Protein AF-A0A1V1NWK3-F1 (afdb_monomer_lite)

Structure (mmCIF, N/CA/C/O backbone):
data_AF-A0A1V1NWK3-F1
#
_entry.id   AF-A0A1V1NWK3-F1
#
loop_
_atom_site.group_PDB
_atom_site.id
_atom_site.type_symbol
_atom_site.label_atom_id
_atom_site.label_alt_id
_atom_site.label_comp_id
_atom_site.label_asym_id
_atom_site.label_entity_id
_atom_site.label_seq_id
_atom_site.pdbx_PDB_ins_code
_atom_site.Cartn_x
_atom_site.Cartn_y
_atom_site.Cartn_z
_atom_site.occupancy
_atom_site.B_iso_or_equiv
_atom_site.auth_seq_id
_atom_site.auth_comp_id
_atom_site.auth_asym_id
_atom_site.auth_atom_id
_atom_site.pdbx_PDB_model_num
ATOM 1 N N . MET A 1 1 ? -3.712 -0.438 -16.920 1.00 58.66 1 MET A N 1
ATOM 2 C CA . MET A 1 1 ? -3.213 -0.508 -15.529 1.00 58.66 1 MET A CA 1
ATOM 3 C C . MET A 1 1 ? -1.903 0.244 -15.473 1.00 58.66 1 MET A C 1
ATOM 5 O O . MET A 1 1 ? -1.189 0.225 -16.469 1.00 58.66 1 MET A O 1
ATOM 9 N N . THR A 1 2 ? -1.607 0.894 -14.350 1.00 76.94 2 THR A N 1
ATOM 10 C CA . THR A 1 2 ? -0.288 1.478 -14.082 1.00 76.94 2 THR A CA 1
ATOM 11 C C . THR A 1 2 ? 0.806 0.418 -14.284 1.00 76.94 2 THR A C 1
ATOM 13 O O . THR A 1 2 ? 0.604 -0.725 -13.854 1.00 76.94 2 THR A O 1
ATOM 16 N N . PRO A 1 3 ? 1.930 0.744 -14.946 1.00 82.38 3 PRO A N 1
ATOM 17 C CA . PRO A 1 3 ? 3.050 -0.180 -15.116 1.00 82.38 3 PRO A CA 1
ATOM 18 C C . PRO A 1 3 ? 3.501 -0.795 -13.784 1.00 82.38 3 PRO A C 1
ATOM 20 O O . PRO A 1 3 ? 3.530 -0.120 -12.757 1.00 82.38 3 PRO A O 1
ATOM 23 N N . GLY A 1 4 ? 3.783 -2.100 -13.788 1.00 90.44 4 GLY A N 1
ATOM 24 C CA . GLY A 1 4 ? 4.186 -2.855 -12.596 1.00 90.44 4 GLY A CA 1
ATOM 25 C C . GLY A 1 4 ? 3.059 -3.198 -11.612 1.00 90.44 4 GLY A C 1
ATOM 26 O O . GLY A 1 4 ? 3.308 -3.896 -10.636 1.00 90.44 4 GLY A O 1
ATOM 27 N N . CYS A 1 5 ? 1.815 -2.746 -11.825 1.00 92.94 5 CYS A N 1
ATOM 28 C CA . CYS A 1 5 ? 0.719 -2.967 -10.869 1.00 92.94 5 CYS A CA 1
ATOM 29 C C . CYS A 1 5 ? 0.410 -4.456 -10.635 1.00 92.94 5 CYS A C 1
ATOM 31 O O . CYS A 1 5 ? 0.266 -4.877 -9.488 1.00 92.94 5 CYS A O 1
ATOM 33 N N . ALA A 1 6 ? 0.345 -5.262 -11.700 1.00 94.25 6 ALA A N 1
ATOM 34 C CA . ALA A 1 6 ? 0.121 -6.701 -11.567 1.00 94.25 6 ALA A CA 1
ATOM 35 C C . ALA A 1 6 ? 1.281 -7.380 -10.821 1.00 94.25 6 ALA A C 1
ATOM 37 O O . ALA A 1 6 ? 1.052 -8.161 -9.901 1.00 94.25 6 ALA A O 1
ATOM 38 N N . ASP A 1 7 ? 2.516 -7.019 -11.167 1.00 96.00 7 ASP A N 1
ATOM 39 C CA . ASP A 1 7 ? 3.740 -7.540 -10.554 1.00 96.00 7 ASP A CA 1
ATOM 40 C C . ASP A 1 7 ? 3.813 -7.202 -9.061 1.00 96.00 7 ASP A C 1
ATOM 42 O O . ASP A 1 7 ? 4.143 -8.051 -8.236 1.00 96.00 7 ASP A O 1
ATOM 46 N N . PHE A 1 8 ? 3.427 -5.979 -8.693 1.00 97.12 8 PHE A N 1
ATOM 47 C CA . PHE A 1 8 ? 3.394 -5.539 -7.304 1.00 97.12 8 PHE A CA 1
ATOM 48 C C . PHE A 1 8 ? 2.336 -6.275 -6.488 1.00 97.12 8 PHE A C 1
ATOM 50 O O . PHE A 1 8 ? 2.606 -6.694 -5.364 1.00 97.12 8 PHE A O 1
ATOM 57 N N . LEU A 1 9 ? 1.149 -6.500 -7.052 1.00 97.06 9 LEU A N 1
ATOM 58 C CA . LEU A 1 9 ? 0.144 -7.311 -6.375 1.00 97.06 9 LEU A CA 1
ATOM 59 C C . LEU A 1 9 ? 0.638 -8.749 -6.182 1.00 97.06 9 LEU A C 1
ATOM 61 O O . LEU A 1 9 ? 0.499 -9.273 -5.079 1.00 97.06 9 LEU A O 1
ATOM 65 N N . ARG A 1 10 ? 1.279 -9.368 -7.186 1.00 96.12 10 ARG A N 1
ATOM 66 C CA . ARG A 1 10 ? 1.889 -10.700 -7.014 1.00 96.12 10 ARG A CA 1
ATOM 67 C C . ARG A 1 10 ? 2.934 -10.711 -5.905 1.00 96.12 10 ARG A C 1
ATOM 69 O O . ARG A 1 10 ? 2.877 -11.593 -5.059 1.00 96.12 10 ARG A O 1
ATOM 76 N N . PHE A 1 11 ? 3.814 -9.710 -5.860 1.00 96.75 11 PHE A N 1
ATOM 77 C CA . PHE A 1 11 ? 4.777 -9.533 -4.772 1.00 96.75 11 PHE A CA 1
ATOM 78 C C . PHE A 1 11 ? 4.106 -9.540 -3.388 1.00 96.75 11 PHE A C 1
ATOM 80 O O . PHE A 1 11 ? 4.549 -10.256 -2.487 1.00 96.75 11 PHE A O 1
ATOM 87 N N . LEU A 1 12 ? 3.004 -8.802 -3.218 1.00 96.69 12 LEU A N 1
ATOM 88 C CA . LEU A 1 12 ? 2.267 -8.770 -1.952 1.00 96.69 12 LEU A CA 1
ATOM 89 C C . LEU A 1 12 ? 1.585 -10.109 -1.630 1.00 96.69 12 LEU A C 1
ATOM 91 O O . LEU A 1 12 ? 1.621 -10.561 -0.485 1.00 96.69 12 LEU A O 1
ATOM 95 N N . PHE A 1 13 ? 0.959 -10.751 -2.617 1.00 96.56 13 PHE A N 1
ATOM 96 C CA . PHE A 1 13 ? 0.257 -12.021 -2.426 1.00 96.56 13 PHE A CA 1
ATOM 97 C C . PHE A 1 13 ? 1.209 -13.203 -2.158 1.00 96.56 13 PHE A C 1
ATOM 99 O O . PHE A 1 13 ? 0.905 -14.070 -1.331 1.00 96.56 13 PHE A O 1
ATOM 106 N N . ASP A 1 14 ? 2.382 -13.229 -2.788 1.00 94.81 14 ASP A N 1
ATOM 107 C CA . ASP A 1 14 ? 3.412 -14.249 -2.555 1.00 94.81 14 ASP A CA 1
ATOM 108 C C . ASP A 1 14 ? 3.968 -14.213 -1.132 1.00 94.81 14 ASP A C 1
ATOM 110 O O . ASP A 1 14 ? 4.351 -15.241 -0.562 1.00 94.81 14 ASP A O 1
ATOM 114 N N . HIS A 1 15 ? 4.010 -13.030 -0.523 1.00 92.56 15 HIS A N 1
ATOM 115 C CA . HIS A 1 15 ? 4.584 -12.880 0.799 1.00 92.56 15 HIS A CA 1
ATOM 116 C C . HIS A 1 15 ? 3.661 -13.481 1.866 1.00 92.56 15 HIS A C 1
ATOM 118 O O . HIS A 1 15 ? 2.633 -12.906 2.212 1.00 92.56 15 HIS A O 1
ATOM 124 N N . LYS A 1 16 ? 4.035 -14.632 2.441 1.00 88.12 16 LYS A N 1
ATOM 125 C CA . LYS A 1 16 ? 3.191 -15.433 3.360 1.00 88.12 16 LYS A CA 1
ATOM 126 C C . LYS A 1 16 ? 2.621 -14.672 4.561 1.00 88.12 16 LYS A C 1
ATOM 128 O O . LYS A 1 16 ? 1.561 -15.034 5.056 1.00 88.12 16 LYS A O 1
ATOM 133 N N . ASN A 1 17 ? 3.319 -13.634 5.018 1.00 87.12 17 ASN A N 1
ATOM 134 C CA . ASN A 1 17 ? 2.915 -12.837 6.180 1.00 87.12 17 ASN A CA 1
ATOM 135 C C . ASN A 1 17 ? 2.069 -11.604 5.819 1.00 87.12 17 ASN A C 1
ATOM 137 O O . ASN A 1 17 ? 1.758 -10.809 6.698 1.00 87.12 17 ASN A O 1
ATOM 141 N N . ILE A 1 18 ? 1.723 -11.412 4.543 1.00 94.12 18 ILE A N 1
ATOM 142 C CA . ILE A 1 18 ? 0.896 -10.290 4.087 1.00 94.12 18 ILE A CA 1
ATOM 143 C C . ILE A 1 18 ? -0.497 -10.797 3.743 1.00 94.12 18 ILE A C 1
ATOM 145 O O . ILE A 1 18 ? -0.661 -11.830 3.097 1.00 94.12 18 ILE A O 1
ATOM 149 N N . ARG A 1 19 ? -1.524 -10.048 4.127 1.00 95.06 19 ARG A N 1
ATOM 150 C CA . ARG A 1 19 ? -2.881 -10.256 3.629 1.00 95.06 19 ARG A CA 1
ATOM 151 C C . ARG A 1 19 ? -3.331 -8.991 2.904 1.00 95.06 19 ARG A C 1
ATOM 153 O O . ARG A 1 19 ? -3.641 -8.010 3.575 1.00 95.06 19 ARG A O 1
ATOM 160 N N . PRO A 1 20 ? -3.323 -8.979 1.560 1.00 96.44 20 PRO A N 1
ATOM 161 C CA . PRO A 1 20 ? -3.756 -7.811 0.808 1.00 96.44 20 PRO A CA 1
ATOM 162 C C . PRO A 1 20 ? -5.236 -7.497 1.049 1.00 96.44 20 PRO A C 1
ATOM 164 O O . PRO A 1 20 ? -6.071 -8.397 1.158 1.00 96.44 20 PRO A O 1
ATOM 167 N N . ALA A 1 21 ? -5.568 -6.210 1.078 1.00 97.00 21 ALA A N 1
ATOM 168 C CA . ALA A 1 21 ? -6.941 -5.727 1.106 1.00 97.00 21 ALA A CA 1
ATOM 169 C C . ALA A 1 21 ? -7.113 -4.602 0.081 1.00 97.00 21 ALA A C 1
ATOM 171 O O . ALA A 1 21 ? -6.278 -3.703 -0.018 1.00 97.00 21 ALA A O 1
ATOM 172 N N . PHE A 1 22 ? -8.207 -4.636 -0.677 1.00 97.25 22 PHE A N 1
ATOM 173 C CA . PHE A 1 22 ? -8.568 -3.567 -1.604 1.00 97.25 22 PHE A CA 1
ATOM 174 C C . PHE A 1 22 ? -9.499 -2.590 -0.896 1.00 97.25 22 PHE A C 1
ATOM 176 O O . PHE A 1 22 ? -10.661 -2.914 -0.670 1.00 97.25 22 PHE A O 1
ATOM 183 N N . PHE A 1 23 ? -9.019 -1.390 -0.569 1.00 96.81 23 PHE A N 1
ATOM 184 C CA . PHE A 1 23 ? -9.826 -0.364 0.096 1.00 96.81 23 PHE A CA 1
ATOM 185 C C . PHE A 1 23 ? -10.040 0.832 -0.832 1.00 96.81 23 PHE A C 1
ATOM 187 O O . PHE A 1 23 ? -9.197 1.722 -0.927 1.00 96.81 23 PHE A O 1
ATOM 194 N N . SER A 1 24 ? -11.182 0.876 -1.521 1.00 94.00 24 SER A N 1
ATOM 195 C CA . SER A 1 24 ? -11.525 1.969 -2.439 1.00 94.00 24 SER A CA 1
ATOM 196 C C . SER A 1 24 ? -12.746 2.741 -1.952 1.00 94.00 24 SER A C 1
ATOM 198 O O . SER A 1 24 ? -13.757 2.145 -1.605 1.00 94.00 24 SER A O 1
ATOM 200 N N . ALA A 1 25 ? -12.722 4.074 -2.045 1.00 90.44 25 ALA A N 1
ATOM 201 C CA . ALA A 1 25 ? -13.888 4.924 -1.780 1.00 90.44 25 ALA A CA 1
ATOM 202 C C . ALA A 1 25 ? -14.974 4.848 -2.884 1.00 90.44 25 ALA A C 1
ATOM 204 O O . ALA A 1 25 ? -15.811 5.746 -3.012 1.00 90.44 25 ALA A O 1
ATOM 205 N N . GLY A 1 26 ? -14.946 3.815 -3.732 1.00 93.38 26 GLY A N 1
ATOM 206 C CA . GLY A 1 26 ? -16.010 3.448 -4.663 1.00 93.38 26 GLY A CA 1
ATOM 207 C C . GLY A 1 26 ? -17.124 2.618 -4.014 1.00 93.38 26 GLY A C 1
ATOM 208 O O . GLY A 1 26 ? -17.025 2.208 -2.862 1.00 93.38 26 GLY A O 1
ATOM 209 N N . LEU A 1 27 ? -18.187 2.367 -4.785 1.00 95.69 27 LEU A N 1
ATOM 210 C CA . LEU A 1 27 ? -19.323 1.540 -4.364 1.00 95.69 27 LEU A CA 1
ATOM 211 C C . LEU A 1 27 ? -18.898 0.086 -4.125 1.00 95.69 27 LEU A C 1
ATOM 213 O O . LEU A 1 27 ? -18.207 -0.495 -4.969 1.00 95.69 27 LEU A O 1
ATOM 217 N N . ARG A 1 28 ? -19.404 -0.535 -3.054 1.00 96.00 28 ARG A N 1
ATOM 218 C CA . ARG A 1 28 ? -19.069 -1.918 -2.677 1.00 96.00 28 ARG A CA 1
ATOM 219 C C . ARG A 1 28 ? -19.177 -2.933 -3.814 1.00 96.00 28 ARG A C 1
ATOM 221 O O . ARG A 1 28 ? -18.221 -3.654 -4.080 1.00 96.00 28 ARG A O 1
ATOM 228 N N . VAL A 1 29 ? -20.302 -2.960 -4.534 1.00 97.00 29 VAL A N 1
ATOM 229 C CA . VAL A 1 29 ? -20.538 -3.929 -5.628 1.00 97.00 29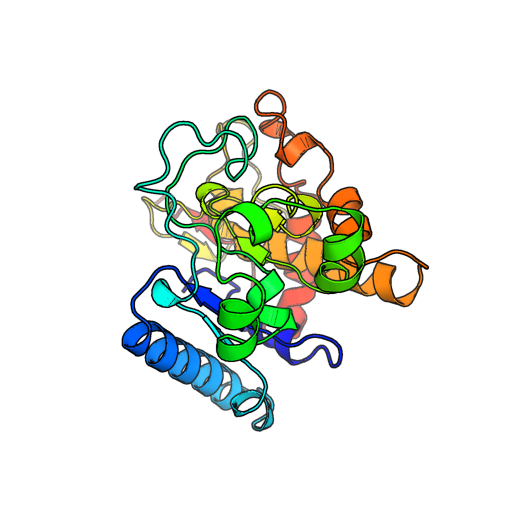 VAL A CA 1
ATOM 230 C C . VAL A 1 29 ? -19.485 -3.804 -6.734 1.00 97.00 29 VAL A C 1
ATOM 232 O O . VAL A 1 29 ? -18.978 -4.810 -7.238 1.00 97.00 29 VAL A O 1
ATOM 235 N N . ARG A 1 30 ? -19.111 -2.567 -7.085 1.00 96.69 30 ARG A N 1
ATOM 236 C CA . ARG A 1 30 ? -18.052 -2.300 -8.064 1.00 96.69 30 ARG A CA 1
ATOM 237 C C . ARG A 1 30 ? -16.709 -2.806 -7.542 1.00 96.69 30 ARG A C 1
ATOM 239 O O . ARG A 1 30 ? -16.006 -3.487 -8.279 1.00 96.69 30 ARG A O 1
ATOM 246 N N . ASN A 1 31 ? -16.367 -2.491 -6.295 1.00 97.12 31 ASN A N 1
ATOM 247 C CA . ASN A 1 31 ? -15.082 -2.870 -5.710 1.00 97.12 31 ASN A CA 1
ATOM 248 C C . ASN A 1 31 ? -14.934 -4.390 -5.600 1.00 97.12 31 ASN A C 1
ATOM 250 O O . ASN A 1 31 ? -13.896 -4.915 -5.982 1.00 97.12 31 ASN A O 1
ATOM 254 N N . MET A 1 32 ? -15.976 -5.099 -5.152 1.00 97.38 32 MET A N 1
ATOM 255 C CA . MET A 1 32 ? -15.970 -6.565 -5.078 1.00 97.38 32 MET A CA 1
ATOM 256 C C . MET A 1 32 ? -15.746 -7.198 -6.453 1.00 97.38 32 MET A C 1
ATOM 258 O O . MET A 1 32 ? -14.919 -8.098 -6.594 1.00 97.38 32 MET A O 1
ATOM 262 N N . THR A 1 33 ? -16.446 -6.691 -7.472 1.00 97.81 33 THR A N 1
ATOM 263 C CA . THR A 1 33 ? -16.311 -7.175 -8.853 1.00 97.81 33 THR A CA 1
ATOM 264 C C . THR A 1 33 ? -14.897 -6.936 -9.382 1.00 97.81 33 THR A C 1
ATOM 266 O O . THR A 1 33 ? -14.266 -7.861 -9.886 1.00 97.81 33 THR A O 1
ATOM 269 N N . LEU A 1 34 ? -14.376 -5.713 -9.234 1.00 96.56 34 LEU A N 1
ATOM 270 C CA . LEU A 1 34 ? -13.040 -5.356 -9.715 1.00 96.56 34 LEU A CA 1
ATOM 271 C C . LEU A 1 34 ? -11.938 -6.125 -8.983 1.00 96.56 34 LEU A C 1
ATOM 273 O O . LEU A 1 34 ? -11.039 -6.640 -9.635 1.00 96.56 34 LEU A O 1
ATOM 277 N N . ALA A 1 35 ? -12.011 -6.236 -7.655 1.00 97.31 35 ALA A N 1
ATOM 278 C CA . ALA A 1 35 ? -11.035 -6.984 -6.867 1.00 97.31 35 ALA A CA 1
ATOM 279 C C . ALA A 1 35 ? -10.986 -8.455 -7.300 1.00 97.31 35 ALA A C 1
ATOM 281 O O . ALA A 1 35 ? -9.908 -8.976 -7.564 1.00 97.31 35 ALA A O 1
ATOM 282 N N . SER A 1 36 ? -12.150 -9.095 -7.465 1.00 97.75 36 SER A N 1
ATOM 283 C CA . SER A 1 36 ? -12.227 -10.475 -7.956 1.00 97.75 36 SER A CA 1
ATOM 284 C C . SER A 1 36 ? -11.621 -10.627 -9.352 1.00 97.75 36 SER A C 1
ATOM 286 O O . SER A 1 36 ? -10.821 -11.531 -9.565 1.00 97.75 36 SER A O 1
ATOM 288 N N . GLN A 1 37 ? -11.924 -9.717 -10.283 1.00 97.69 37 GLN A N 1
ATOM 289 C CA . GLN A 1 37 ? -11.342 -9.735 -11.631 1.00 97.69 37 GLN A CA 1
ATOM 290 C C . GLN A 1 37 ? -9.822 -9.535 -11.622 1.00 97.69 37 GLN A C 1
ATOM 292 O O . GLN A 1 37 ? -9.113 -10.195 -12.378 1.00 97.69 37 GLN A O 1
ATOM 297 N N . ILE A 1 38 ? -9.317 -8.639 -10.768 1.00 96.94 38 ILE A N 1
ATOM 298 C CA . ILE A 1 38 ? -7.881 -8.399 -10.612 1.00 96.94 38 ILE A CA 1
ATOM 299 C C . ILE A 1 38 ? -7.203 -9.664 -10.091 1.00 96.94 38 ILE A C 1
ATOM 301 O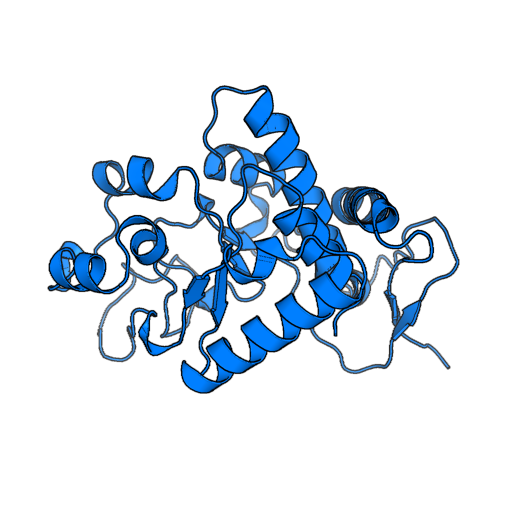 O . ILE A 1 38 ? -6.266 -10.138 -10.721 1.00 96.94 38 ILE A O 1
ATOM 305 N N . VAL A 1 39 ? -7.678 -10.237 -8.982 1.00 97.75 39 VAL A N 1
ATOM 306 C CA . VAL A 1 39 ? -7.046 -11.423 -8.380 1.00 97.75 39 VAL A CA 1
ATOM 307 C C . VAL A 1 39 ? -7.139 -12.627 -9.316 1.00 97.75 39 VAL A C 1
ATOM 309 O O . VAL A 1 39 ? -6.136 -13.310 -9.508 1.00 97.75 39 VAL A O 1
ATOM 312 N N . GLN A 1 40 ? -8.276 -12.825 -9.988 1.00 97.94 40 GLN A N 1
ATOM 313 C CA . GLN A 1 40 ? -8.433 -13.858 -11.013 1.00 97.94 40 GLN A CA 1
ATOM 314 C C . GLN A 1 40 ? -7.389 -13.705 -12.128 1.00 97.94 40 GLN A C 1
ATOM 316 O O . GLN A 1 40 ? -6.717 -14.673 -12.473 1.00 97.94 40 GLN A O 1
ATOM 321 N N . MET A 1 41 ? -7.188 -12.486 -12.641 1.00 96.81 41 MET A N 1
ATOM 322 C CA . MET A 1 41 ? -6.157 -12.211 -13.645 1.00 96.81 41 MET A CA 1
ATOM 323 C C . MET A 1 41 ? -4.754 -12.547 -13.125 1.00 96.81 41 MET A C 1
ATOM 325 O O . MET A 1 41 ? -3.967 -13.146 -13.857 1.00 96.81 41 MET A O 1
ATOM 329 N N . LEU A 1 42 ? -4.431 -12.219 -11.868 1.00 96.44 42 LEU A N 1
ATOM 330 C CA . LEU A 1 42 ? -3.129 -12.550 -11.274 1.00 96.44 42 LEU A CA 1
ATOM 331 C C . LEU A 1 42 ? -2.908 -14.065 -11.184 1.00 96.44 42 LEU A C 1
ATOM 333 O O . LEU A 1 42 ? -1.812 -14.531 -11.497 1.00 96.44 42 LEU A O 1
ATOM 337 N N . VAL A 1 43 ? -3.939 -14.823 -10.800 1.00 96.69 43 VAL A N 1
ATOM 338 C CA . VAL A 1 43 ? -3.914 -16.294 -10.756 1.00 96.69 43 VAL A CA 1
ATOM 339 C C . VAL A 1 43 ? -3.714 -16.876 -12.155 1.00 96.69 43 VAL A C 1
ATOM 341 O O . VAL A 1 43 ? -2.799 -17.667 -12.372 1.00 96.69 43 VAL A O 1
ATOM 344 N N . GLU A 1 44 ? -4.503 -16.433 -13.136 1.00 95.31 44 GLU A N 1
ATOM 345 C CA . GLU A 1 44 ? -4.432 -16.908 -14.529 1.00 95.31 44 GLU A CA 1
ATOM 346 C C . GLU A 1 44 ? -3.074 -16.662 -15.187 1.00 95.31 44 GLU A C 1
ATOM 348 O O . GLU A 1 44 ? -2.682 -17.365 -16.117 1.00 95.31 44 GLU A O 1
ATOM 353 N N . THR A 1 45 ? -2.340 -15.672 -14.694 1.00 91.31 45 THR A N 1
ATOM 354 C CA . THR A 1 45 ? -1.053 -15.257 -15.243 1.00 91.31 45 THR A CA 1
ATOM 355 C C . THR A 1 45 ? 0.141 -15.767 -14.424 1.00 91.31 45 THR A C 1
ATOM 357 O O . THR A 1 45 ? 1.247 -15.248 -14.568 1.00 91.31 45 THR A O 1
ATOM 360 N N . GLY A 1 46 ? -0.064 -16.808 -13.606 1.00 88.50 46 GLY A N 1
ATOM 361 C CA . GLY A 1 46 ? 0.997 -17.543 -12.903 1.00 88.50 46 GLY A CA 1
ATOM 362 C C . GLY A 1 46 ? 0.957 -17.456 -11.375 1.00 88.50 46 GLY A C 1
ATOM 363 O O . GLY A 1 46 ? 1.917 -17.870 -10.731 1.00 88.50 46 GLY A O 1
ATOM 364 N N . GLY A 1 47 ? -0.112 -16.905 -10.799 1.00 93.31 47 GLY A N 1
ATOM 365 C CA . GLY A 1 47 ? -0.315 -16.816 -9.353 1.00 93.31 47 GLY A CA 1
ATOM 366 C C . GLY A 1 47 ? -0.839 -18.099 -8.703 1.00 93.31 47 GLY A C 1
ATOM 367 O O . GLY A 1 47 ? -1.313 -19.013 -9.377 1.00 93.31 47 GLY A O 1
ATOM 368 N N . ASP A 1 48 ? -0.790 -18.153 -7.370 1.00 94.81 48 ASP A N 1
ATOM 369 C CA . ASP A 1 48 ? -1.360 -19.258 -6.588 1.00 94.81 48 ASP A CA 1
ATOM 370 C C . ASP A 1 48 ? -2.903 -19.165 -6.571 1.00 94.81 48 ASP A C 1
ATOM 372 O O . ASP A 1 48 ? -3.441 -18.144 -6.131 1.00 94.81 48 ASP A O 1
ATOM 376 N N . PRO A 1 49 ? -3.646 -20.211 -6.988 1.00 96.06 49 PRO A N 1
ATOM 377 C CA . PRO A 1 49 ? -5.110 -20.225 -6.937 1.00 96.06 49 PRO A CA 1
ATOM 378 C C . PRO A 1 49 ? -5.707 -19.923 -5.555 1.00 96.06 49 PRO A C 1
ATOM 380 O O . PRO A 1 49 ? -6.803 -19.371 -5.471 1.00 96.06 49 PRO A O 1
ATOM 383 N N . GLY A 1 50 ? -4.986 -20.234 -4.472 1.00 95.75 50 GLY A N 1
ATOM 384 C CA . GLY A 1 50 ? -5.390 -19.925 -3.101 1.00 95.75 50 GLY A CA 1
ATOM 385 C C . GLY A 1 50 ? -5.465 -18.425 -2.794 1.00 95.75 50 GLY A C 1
ATOM 386 O O . GLY A 1 50 ? -6.023 -18.038 -1.767 1.00 95.75 50 GLY A O 1
ATOM 387 N N . TRP A 1 51 ? -4.952 -17.553 -3.669 1.00 96.31 51 TRP A N 1
ATOM 388 C CA . TRP A 1 51 ? -5.108 -16.104 -3.526 1.00 96.31 51 TRP A CA 1
ATOM 389 C C . TRP A 1 51 ? -6.559 -15.643 -3.610 1.00 96.31 51 TRP A C 1
ATOM 391 O O . TRP A 1 51 ? -6.883 -14.630 -2.995 1.00 96.31 51 TRP A O 1
ATOM 401 N N . MET A 1 52 ? -7.438 -16.389 -4.289 1.00 96.38 52 MET A N 1
ATOM 402 C CA . MET A 1 52 ? -8.866 -16.057 -4.392 1.00 96.38 52 MET A CA 1
ATOM 403 C C . MET A 1 52 ? -9.572 -15.995 -3.030 1.00 96.38 52 MET A C 1
ATOM 405 O O . MET A 1 52 ? -10.525 -15.236 -2.878 1.00 96.38 52 MET A O 1
ATOM 409 N N . ASP A 1 53 ? -9.061 -16.718 -2.032 1.00 95.00 53 ASP A N 1
ATOM 410 C CA . ASP A 1 53 ? -9.606 -16.749 -0.670 1.00 95.00 53 ASP A CA 1
ATOM 411 C C . ASP A 1 53 ? -8.786 -15.895 0.320 1.00 95.00 53 ASP A C 1
ATOM 413 O O . ASP A 1 53 ? -9.054 -15.882 1.523 1.00 95.00 53 ASP A O 1
ATOM 417 N N . ARG A 1 54 ? -7.757 -15.180 -0.161 1.00 93.62 54 ARG A N 1
ATOM 418 C CA . ARG A 1 54 ? -6.741 -14.517 0.679 1.00 93.62 54 ARG A CA 1
ATOM 419 C C . ARG A 1 54 ? -6.701 -12.998 0.508 1.00 93.62 54 ARG A C 1
ATOM 421 O O . ARG A 1 54 ? -5.645 -12.382 0.634 1.00 93.62 54 ARG A O 1
ATOM 428 N N . TYR A 1 55 ? -7.844 -12.372 0.261 1.00 96.19 55 TYR A N 1
ATOM 429 C CA . TYR A 1 55 ? -7.952 -10.915 0.271 1.00 96.19 55 TYR A CA 1
ATOM 430 C C . TYR A 1 55 ? -9.274 -10.444 0.863 1.00 96.19 55 TYR A C 1
ATOM 432 O O . TYR A 1 55 ? -10.222 -11.209 1.022 1.00 96.19 55 TYR A O 1
ATOM 440 N N . GLU A 1 56 ? -9.314 -9.164 1.210 1.00 96.19 56 GLU A N 1
ATOM 441 C CA . GLU A 1 56 ? -10.518 -8.488 1.683 1.00 96.19 56 GLU A CA 1
ATOM 442 C C . GLU A 1 56 ? -10.831 -7.281 0.802 1.00 96.19 56 GLU A C 1
ATOM 444 O O . GLU A 1 56 ? -9.965 -6.764 0.088 1.00 96.19 56 GLU A O 1
ATOM 449 N N . VAL A 1 57 ? -12.088 -6.843 0.828 1.00 97.31 57 VAL A N 1
ATOM 450 C CA . VAL A 1 57 ? -12.555 -5.698 0.049 1.00 97.31 57 VAL A CA 1
ATOM 451 C C . VAL A 1 57 ? -13.299 -4.748 0.969 1.00 97.31 57 VAL A C 1
ATOM 453 O O . VAL A 1 57 ? -14.305 -5.117 1.567 1.00 97.31 57 VAL A O 1
ATOM 456 N N . TYR A 1 58 ? -12.819 -3.514 1.004 1.00 97.19 58 TYR A N 1
ATOM 457 C CA . TYR A 1 58 ? -13.408 -2.391 1.707 1.00 97.19 58 TYR A CA 1
ATOM 458 C C . TYR A 1 58 ? -13.839 -1.324 0.695 1.00 97.19 58 TYR A C 1
ATOM 460 O O . TYR A 1 58 ? -13.299 -1.184 -0.413 1.00 97.19 58 TYR A O 1
ATOM 468 N N . SER A 1 59 ? -14.873 -0.586 1.059 1.00 96.19 59 SER A N 1
ATOM 469 C CA . SER A 1 59 ? -15.645 0.271 0.168 1.00 96.19 59 SER A CA 1
ATOM 470 C C . SER A 1 59 ? -15.916 1.641 0.781 1.00 96.19 59 SER A C 1
ATOM 472 O O . SER A 1 59 ? -15.506 1.914 1.905 1.00 96.19 59 SER A O 1
ATOM 474 N N . ARG A 1 60 ? -16.597 2.535 0.056 1.00 94.12 60 ARG A N 1
ATOM 475 C CA . ARG A 1 60 ? -17.001 3.840 0.607 1.00 94.12 60 ARG A CA 1
ATOM 476 C C . ARG A 1 60 ? -17.804 3.692 1.895 1.00 94.12 60 ARG A C 1
ATOM 478 O O . ARG A 1 60 ? -17.673 4.511 2.793 1.00 94.12 60 ARG A O 1
ATOM 485 N N . GLU A 1 61 ? -18.630 2.659 1.957 1.00 93.69 61 GLU A N 1
ATOM 486 C CA . GLU A 1 61 ? -19.479 2.306 3.088 1.00 93.69 61 GLU A CA 1
ATOM 487 C C . GLU A 1 61 ? -18.674 1.927 4.346 1.00 93.69 61 GLU A C 1
ATOM 489 O O . GLU A 1 61 ? -19.228 1.911 5.444 1.00 93.69 61 GLU A O 1
ATOM 494 N N . ASP A 1 62 ? -17.378 1.650 4.179 1.00 94.38 62 ASP A N 1
ATOM 495 C CA . ASP A 1 62 ? -16.415 1.332 5.235 1.00 94.38 62 ASP A CA 1
ATOM 496 C C . ASP A 1 62 ? -15.550 2.539 5.632 1.00 94.38 62 ASP A C 1
ATOM 498 O O . ASP A 1 62 ? -14.755 2.457 6.567 1.00 94.38 62 ASP A O 1
ATOM 502 N N . CYS A 1 63 ? -15.684 3.668 4.929 1.00 92.75 63 CYS A N 1
ATOM 503 C CA . CYS A 1 63 ? -15.045 4.919 5.314 1.00 92.75 63 CYS A CA 1
ATOM 504 C C . CYS A 1 63 ? -15.856 5.628 6.406 1.00 92.75 63 CYS A C 1
ATOM 506 O O . CYS A 1 63 ? -17.089 5.617 6.395 1.00 92.75 63 CYS A O 1
ATOM 508 N N . LEU A 1 64 ? -15.170 6.363 7.281 1.00 90.06 64 LEU A N 1
ATOM 509 C CA . LEU A 1 64 ? -15.816 7.367 8.119 1.00 90.06 64 LEU A CA 1
ATOM 510 C C . LEU A 1 64 ? -16.145 8.601 7.267 1.00 90.06 64 LEU A C 1
ATOM 512 O O . LEU A 1 64 ? -15.236 9.255 6.752 1.00 90.06 64 LEU A O 1
ATOM 516 N N . ASP A 1 65 ? -17.433 8.923 7.131 1.00 88.38 65 ASP A N 1
ATOM 517 C CA . ASP A 1 65 ? -17.901 10.154 6.485 1.00 88.38 65 ASP A CA 1
ATOM 518 C C . ASP A 1 65 ? -17.943 11.309 7.497 1.00 88.38 65 ASP A C 1
ATOM 520 O O . ASP A 1 65 ? -18.811 11.375 8.370 1.00 88.38 65 ASP A O 1
ATOM 524 N N . THR A 1 66 ? -17.000 12.236 7.371 1.00 84.69 66 THR A N 1
ATOM 525 C CA . THR A 1 66 ? -16.856 13.414 8.230 1.00 84.69 66 THR A CA 1
ATOM 526 C C . THR A 1 66 ? -17.553 14.654 7.662 1.00 84.69 66 THR A C 1
ATOM 528 O O . THR A 1 66 ? -17.414 15.734 8.228 1.00 84.69 66 THR A O 1
ATOM 531 N N . THR A 1 67 ? -18.329 14.549 6.569 1.00 83.25 67 THR A N 1
ATOM 532 C CA . THR A 1 67 ? -18.985 15.704 5.909 1.00 83.25 67 THR A CA 1
ATOM 533 C C . THR A 1 67 ? -19.858 16.520 6.867 1.00 83.25 67 THR A C 1
ATOM 535 O O . THR A 1 67 ? -19.964 17.741 6.747 1.00 83.25 67 THR A O 1
ATOM 538 N N . TYR A 1 68 ? -20.511 15.845 7.812 1.00 73.56 68 TYR A N 1
ATOM 539 C CA . TYR A 1 68 ? -21.472 16.458 8.728 1.00 73.56 68 TYR A CA 1
ATOM 540 C C . TYR A 1 68 ? -20.871 16.852 10.079 1.00 73.56 68 TYR A C 1
ATOM 542 O O . TYR A 1 68 ? -21.575 17.445 10.900 1.00 73.56 68 TYR A O 1
ATOM 550 N N . ILE A 1 69 ? -19.592 16.553 10.313 1.00 73.19 69 ILE A N 1
ATOM 551 C CA . ILE A 1 69 ? -18.921 16.882 11.565 1.00 73.19 69 ILE A CA 1
ATOM 552 C C . ILE A 1 69 ? -18.339 18.291 11.416 1.00 73.19 69 ILE A C 1
ATOM 554 O O . ILE A 1 69 ? -17.399 18.537 10.665 1.00 73.19 69 ILE A O 1
ATOM 558 N N . ARG A 1 70 ? -18.993 19.259 12.062 1.00 54.16 70 ARG A N 1
ATOM 559 C CA . ARG A 1 70 ? -18.578 20.668 12.070 1.00 54.16 70 ARG A CA 1
ATOM 560 C C . ARG A 1 70 ? -17.523 20.841 13.176 1.00 54.16 70 ARG A C 1
ATOM 562 O O . ARG A 1 70 ? -17.802 20.425 14.293 1.00 54.16 70 ARG A O 1
ATOM 569 N N . ASP A 1 71 ? -16.379 21.456 12.855 1.00 57.06 71 ASP A N 1
ATOM 570 C CA . ASP A 1 71 ? -15.178 21.668 13.707 1.00 57.06 71 ASP A CA 1
ATOM 571 C C . ASP A 1 71 ? -14.244 20.458 13.916 1.00 57.06 71 ASP A C 1
ATOM 573 O O . ASP A 1 71 ? -14.023 20.035 15.050 1.00 57.06 71 ASP A O 1
ATOM 577 N N . ASP A 1 72 ? -13.651 19.907 12.850 1.00 55.56 72 ASP A N 1
ATOM 578 C CA . ASP A 1 72 ? -13.040 18.573 12.936 1.00 55.56 72 ASP A CA 1
ATOM 579 C C . ASP A 1 72 ? -11.546 18.457 12.592 1.00 55.56 72 ASP A C 1
ATOM 581 O O . ASP A 1 72 ? -11.114 17.586 11.834 1.00 55.56 72 ASP A O 1
ATOM 585 N N . ASP A 1 73 ? -10.730 19.276 13.261 1.00 60.22 73 ASP A N 1
ATOM 586 C CA . ASP A 1 73 ? -9.270 19.086 13.352 1.00 60.22 73 ASP A CA 1
ATOM 587 C C . ASP A 1 73 ? -8.884 17.725 13.985 1.00 60.22 73 ASP A C 1
ATOM 589 O O . ASP A 1 73 ? -7.716 17.342 13.972 1.00 60.22 73 ASP A O 1
ATOM 593 N N . GLN A 1 74 ? -9.835 16.994 14.588 1.00 69.31 74 GLN A N 1
ATOM 594 C CA . GLN A 1 74 ? -9.565 15.752 15.325 1.00 69.31 74 GLN A CA 1
ATOM 595 C C . GLN A 1 74 ? -9.501 14.502 14.444 1.00 69.31 74 GLN A C 1
ATOM 597 O O . GLN A 1 74 ? -8.785 13.569 14.795 1.00 69.31 74 GLN A O 1
ATOM 602 N N . PHE A 1 75 ? -10.219 14.472 13.317 1.00 65.25 75 PHE A N 1
ATOM 603 C CA . PHE A 1 75 ? -10.173 13.364 12.345 1.00 65.25 75 PHE A CA 1
ATOM 604 C C . PHE A 1 75 ? -9.466 13.743 11.042 1.00 65.25 75 PHE A C 1
ATOM 606 O O . PHE A 1 75 ? -9.391 12.942 10.107 1.00 65.25 75 PHE A O 1
ATOM 613 N N . GLN A 1 76 ? -8.936 14.962 10.977 1.00 69.25 76 GLN A N 1
ATOM 614 C CA . GLN A 1 76 ? -8.141 15.455 9.865 1.00 69.25 76 GLN A CA 1
ATOM 615 C C . GLN A 1 76 ? -6.731 15.754 10.370 1.00 69.25 76 GLN A C 1
ATOM 617 O O . GLN A 1 76 ? -6.559 16.634 11.215 1.00 69.25 76 GLN A O 1
ATOM 622 N N . PRO A 1 77 ? -5.696 15.060 9.870 1.00 66.69 77 PRO A N 1
ATOM 623 C CA . PRO A 1 77 ? -4.338 15.463 10.184 1.00 66.69 77 PRO A CA 1
ATOM 624 C C . PRO A 1 77 ? -4.097 16.899 9.690 1.00 66.69 77 PRO A C 1
ATOM 626 O O . PRO A 1 77 ? -4.648 17.334 8.672 1.00 66.69 77 PRO A O 1
ATOM 629 N N . LYS A 1 78 ? -3.260 17.658 10.406 1.00 68.38 78 LYS A N 1
ATOM 630 C CA . LYS A 1 78 ? -2.978 19.062 10.062 1.00 68.38 78 LYS A CA 1
ATOM 631 C C . LYS A 1 78 ? -2.503 19.175 8.610 1.00 68.38 78 LYS A C 1
ATOM 633 O O . LYS A 1 78 ? -1.551 18.502 8.225 1.00 68.38 78 LYS A O 1
ATOM 638 N N . ASN A 1 79 ? -3.110 20.090 7.851 1.00 61.72 79 ASN A N 1
ATOM 639 C CA . ASN A 1 79 ? -2.872 20.357 6.421 1.00 61.72 79 ASN A CA 1
ATOM 640 C C . ASN A 1 79 ? -3.512 19.371 5.426 1.00 61.72 79 ASN A C 1
ATOM 642 O O . ASN A 1 79 ? -3.325 19.554 4.222 1.00 61.72 79 ASN A O 1
ATOM 646 N N . PHE A 1 80 ? -4.274 18.375 5.874 1.00 66.56 80 PHE A N 1
ATOM 647 C CA . PHE A 1 80 ? -4.976 17.437 4.995 1.00 66.56 80 PHE A CA 1
ATOM 648 C C . PHE A 1 80 ? -6.477 17.744 4.979 1.00 66.56 80 PHE A C 1
ATOM 650 O O . PHE A 1 80 ? -7.037 18.173 5.980 1.00 66.56 80 PHE A O 1
ATOM 657 N N . PHE A 1 81 ? -7.126 17.540 3.834 1.00 68.06 81 PHE A N 1
ATOM 658 C CA . PHE A 1 81 ? -8.551 17.828 3.620 1.00 68.06 81 PHE A CA 1
ATOM 659 C C . PHE A 1 81 ? -9.243 16.581 3.081 1.00 68.06 81 PHE A C 1
ATOM 661 O O . PHE A 1 81 ? -8.553 15.713 2.576 1.00 68.06 81 PHE A O 1
ATOM 668 N N . GLY A 1 82 ? -10.570 16.481 3.158 1.00 77.25 82 GLY A N 1
ATOM 669 C CA . GLY A 1 82 ? -11.345 15.368 2.592 1.00 77.25 82 GLY A CA 1
ATOM 670 C C . GLY A 1 82 ? -12.298 14.748 3.607 1.00 77.25 82 GLY A C 1
ATOM 671 O O . GLY A 1 82 ? -11.975 14.671 4.790 1.00 77.25 82 GLY A O 1
ATOM 672 N N . ASN A 1 83 ? -13.472 14.319 3.136 1.00 84.12 83 ASN A N 1
ATOM 673 C CA . ASN A 1 83 ? -14.574 13.925 4.017 1.00 84.12 83 ASN A CA 1
ATOM 674 C C . ASN A 1 83 ? -14.696 12.417 4.237 1.00 84.12 83 ASN A C 1
ATOM 676 O O . ASN A 1 83 ? -15.402 12.001 5.140 1.00 84.12 83 ASN A O 1
ATOM 680 N N . TYR A 1 84 ? -14.050 11.587 3.421 1.00 89.75 84 TYR A N 1
ATOM 681 C CA . TYR A 1 84 ? -14.071 10.138 3.605 1.00 89.75 84 TYR A CA 1
ATOM 682 C C . TYR A 1 84 ? -12.730 9.699 4.166 1.00 89.75 84 TYR A C 1
ATOM 684 O O . TYR A 1 84 ? -11.719 9.824 3.483 1.00 89.75 84 TYR A O 1
ATOM 692 N N . LYS A 1 85 ? -12.715 9.189 5.397 1.00 92.06 85 LYS A N 1
ATOM 693 C CA . LYS A 1 85 ? -11.501 8.697 6.055 1.00 92.06 85 LYS A CA 1
ATOM 694 C C . LYS A 1 85 ? -11.487 7.175 6.084 1.00 92.06 85 LYS A C 1
ATOM 696 O O . LYS A 1 85 ? -12.472 6.553 6.476 1.00 92.06 85 LYS A O 1
ATOM 701 N N . LYS A 1 86 ? -10.373 6.573 5.681 1.00 94.69 86 LYS A N 1
ATOM 702 C CA . LYS A 1 86 ? -10.129 5.130 5.752 1.00 94.69 86 LYS A CA 1
ATOM 703 C C . LYS A 1 86 ? -9.553 4.806 7.124 1.00 94.69 86 LYS A C 1
ATOM 705 O O . LYS A 1 86 ? -8.344 4.849 7.322 1.00 94.69 86 LYS A O 1
ATOM 710 N N . ASP A 1 87 ? -10.431 4.529 8.079 1.00 94.75 87 ASP A N 1
ATOM 711 C CA . ASP A 1 87 ? -10.027 4.095 9.412 1.00 94.75 87 ASP A CA 1
ATOM 712 C C . ASP A 1 87 ? -9.603 2.621 9.385 1.00 94.75 87 ASP A C 1
ATOM 714 O O . ASP A 1 87 ? -10.428 1.721 9.240 1.00 94.75 87 ASP A O 1
ATOM 718 N N . LEU A 1 88 ? -8.308 2.365 9.554 1.00 96.81 88 LEU A N 1
ATOM 719 C CA . LEU A 1 88 ? -7.726 1.029 9.436 1.00 96.81 88 LEU A CA 1
ATOM 720 C C . LEU A 1 88 ? -8.101 0.088 10.584 1.00 96.81 88 LEU A C 1
ATOM 722 O O . LEU A 1 88 ? -7.922 -1.124 10.461 1.00 96.81 88 LEU A O 1
ATOM 726 N N . ARG A 1 89 ? -8.685 0.598 11.675 1.00 96.25 89 ARG A N 1
ATOM 727 C CA . ARG A 1 89 ? -9.175 -0.241 12.782 1.00 96.25 89 ARG A CA 1
ATOM 728 C C . ARG A 1 89 ? -10.288 -1.189 12.326 1.00 96.25 89 ARG A C 1
ATOM 730 O O . ARG A 1 89 ? -10.471 -2.238 12.944 1.00 96.25 89 ARG A O 1
ATOM 737 N N . ILE A 1 90 ? -10.982 -0.876 11.225 1.00 96.19 90 ILE A N 1
ATOM 738 C CA . ILE A 1 90 ? -11.969 -1.782 10.622 1.00 96.19 90 ILE A CA 1
ATOM 739 C C . ILE A 1 90 ? -11.347 -3.109 10.171 1.00 96.19 90 ILE A C 1
ATOM 741 O O . ILE A 1 90 ? -12.000 -4.140 10.277 1.00 96.19 90 ILE A O 1
ATOM 745 N N . ILE A 1 91 ? -10.078 -3.109 9.748 1.00 95.62 91 ILE A N 1
ATOM 746 C CA . ILE A 1 91 ? -9.377 -4.314 9.279 1.00 95.62 91 ILE A CA 1
ATOM 747 C C . ILE A 1 91 ? -9.113 -5.280 10.438 1.00 95.62 91 ILE A C 1
ATOM 749 O O . ILE A 1 91 ? -9.187 -6.493 10.277 1.00 95.62 91 ILE A O 1
ATOM 753 N N . TYR A 1 92 ? -8.837 -4.752 11.632 1.00 95.19 92 TYR A N 1
ATOM 754 C CA . TYR A 1 92 ? -8.613 -5.574 12.819 1.00 95.19 92 TYR A CA 1
ATOM 755 C C . TYR A 1 92 ? -9.911 -6.186 13.360 1.00 95.19 92 TYR A C 1
ATOM 757 O O . TYR A 1 92 ? -9.949 -7.363 13.712 1.00 95.19 92 TYR A O 1
ATOM 765 N N . TYR A 1 93 ? -10.973 -5.381 13.456 1.00 94.00 93 TYR A N 1
ATOM 766 C CA . TYR A 1 93 ? -12.235 -5.818 14.057 1.00 94.00 93 TYR A CA 1
ATOM 767 C C . TYR A 1 93 ? -13.165 -6.544 13.078 1.00 94.00 93 TYR A C 1
ATOM 769 O O . TYR A 1 93 ? -14.004 -7.334 13.510 1.00 94.00 93 TYR A O 1
ATOM 777 N N . GLY A 1 94 ? -13.048 -6.273 11.779 1.00 93.00 94 GLY A N 1
ATOM 778 C CA . GLY A 1 94 ? -14.096 -6.559 10.805 1.00 93.00 94 GLY A CA 1
ATOM 779 C C . GLY A 1 94 ? -15.276 -5.587 10.930 1.00 93.00 94 GLY A C 1
ATOM 780 O O . GLY A 1 94 ? -15.478 -4.938 11.958 1.00 93.00 94 GLY A O 1
ATOM 781 N N . GLU A 1 95 ? -16.081 -5.492 9.870 1.00 90.00 95 GLU A N 1
ATOM 782 C CA . GLU A 1 95 ? -17.132 -4.473 9.721 1.00 90.00 95 GLU A CA 1
ATOM 783 C C . GLU A 1 95 ? -18.142 -4.453 10.884 1.00 90.00 95 GLU A C 1
ATOM 785 O O . GLU A 1 95 ? -18.421 -3.394 11.451 1.00 90.00 95 GLU A O 1
ATOM 790 N N . GLU A 1 96 ? -18.687 -5.614 11.256 1.00 91.44 96 GLU A N 1
ATOM 791 C CA . GLU A 1 96 ? -19.735 -5.708 12.280 1.00 91.44 96 GLU A CA 1
ATOM 792 C C . GLU A 1 96 ? -19.226 -5.264 13.654 1.00 91.44 96 GLU A C 1
ATOM 794 O O . GLU A 1 96 ? -19.833 -4.412 14.307 1.00 91.44 96 GLU A O 1
ATOM 799 N N . LYS A 1 97 ? -18.075 -5.800 14.079 1.00 94.75 97 LYS A N 1
ATOM 800 C CA . LYS A 1 97 ? -17.504 -5.483 15.389 1.00 94.75 97 LYS A CA 1
ATOM 801 C C . LYS A 1 97 ? -16.963 -4.061 15.438 1.00 94.75 97 LYS A C 1
ATOM 803 O O . LYS A 1 97 ? -17.085 -3.412 16.472 1.00 94.75 97 LYS A O 1
ATOM 808 N N . TYR A 1 98 ? -16.420 -3.556 14.332 1.00 94.31 98 TYR A N 1
ATOM 809 C CA . TYR A 1 98 ? -16.009 -2.163 14.220 1.00 94.31 98 TYR A CA 1
ATOM 810 C C . TYR A 1 98 ? -17.191 -1.222 14.483 1.00 94.31 98 TYR A C 1
ATOM 812 O O . TYR A 1 98 ? -17.093 -0.347 15.336 1.00 94.31 98 TYR A O 1
ATOM 820 N N . LYS A 1 99 ? -18.345 -1.452 13.843 1.00 91.31 99 LYS A N 1
ATOM 821 C CA . LYS A 1 99 ? -19.555 -0.636 14.058 1.00 91.31 99 LYS A CA 1
ATOM 822 C C . LYS A 1 99 ? -20.100 -0.727 15.486 1.00 91.31 99 LYS A C 1
ATOM 824 O O . LYS A 1 99 ? -20.663 0.243 15.980 1.00 91.31 99 LYS A O 1
ATOM 829 N N . GLU A 1 100 ? -19.933 -1.869 16.153 1.00 93.12 100 GLU A N 1
ATOM 830 C CA . GLU A 1 100 ? -20.304 -2.042 17.563 1.00 93.12 100 GLU A CA 1
ATOM 831 C C . GLU A 1 100 ? -19.377 -1.244 18.498 1.00 93.12 100 GLU A C 1
ATOM 833 O O . GLU A 1 100 ? -19.847 -0.465 19.330 1.00 93.12 100 GLU A O 1
ATOM 838 N N . VAL A 1 101 ? -18.059 -1.425 18.350 1.00 91.38 101 VAL A N 1
ATOM 839 C CA . VAL A 1 101 ? -17.030 -0.790 19.192 1.00 91.38 101 VAL A CA 1
ATOM 840 C C . VAL A 1 101 ? -16.996 0.720 18.976 1.00 91.38 101 VAL A C 1
ATOM 842 O O . VAL A 1 101 ? -16.824 1.472 19.934 1.00 91.38 101 VAL A O 1
ATOM 845 N N . PHE A 1 102 ? -17.189 1.153 17.732 1.00 90.12 102 PHE A N 1
ATOM 846 C CA . PHE A 1 102 ? -17.120 2.545 17.314 1.00 90.12 102 PHE A CA 1
ATOM 847 C C . PHE A 1 102 ? -18.506 3.137 17.004 1.00 90.12 102 PHE A C 1
ATOM 849 O O . PHE A 1 102 ? -18.698 3.860 16.029 1.00 90.12 102 PHE A O 1
ATOM 856 N N . SER A 1 103 ? -19.506 2.798 17.820 1.00 86.31 103 SER A N 1
ATOM 857 C CA . SER A 1 103 ? -20.907 3.179 17.583 1.00 86.31 103 SER A CA 1
ATOM 858 C C . SER A 1 103 ? -21.225 4.659 17.851 1.00 86.31 103 SER A C 1
ATOM 860 O O . SER A 1 103 ? -22.267 5.152 17.414 1.00 86.31 103 SER A O 1
ATOM 862 N N . ASP A 1 104 ? -20.338 5.389 18.537 1.00 86.75 104 ASP A N 1
ATOM 863 C CA . ASP A 1 104 ? -20.492 6.817 18.833 1.00 86.75 104 ASP A CA 1
ATOM 864 C C . ASP A 1 104 ? -19.243 7.640 18.478 1.00 86.75 104 ASP A C 1
ATOM 866 O O . ASP A 1 104 ? -18.119 7.141 18.440 1.00 86.75 104 ASP A O 1
ATOM 870 N N . LEU A 1 105 ? -19.417 8.945 18.263 1.00 83.06 105 LEU A N 1
ATOM 871 C CA . LEU A 1 105 ? -18.342 9.825 17.798 1.00 83.06 105 LEU A CA 1
ATOM 872 C C . LEU A 1 105 ? -17.126 9.887 18.742 1.00 83.06 105 LEU A C 1
ATOM 874 O O . LEU A 1 105 ? -16.001 10.023 18.274 1.00 83.06 105 LEU A O 1
ATOM 878 N N . LYS A 1 106 ? -17.313 9.785 20.064 1.00 86.44 106 LYS A N 1
ATOM 879 C C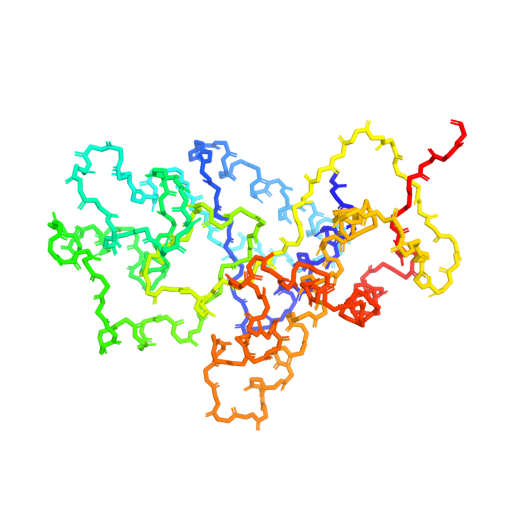A . LYS A 1 106 ? -16.182 9.863 21.003 1.00 86.44 106 LYS A CA 1
ATOM 880 C C . LYS A 1 106 ? -15.333 8.609 20.948 1.00 86.44 106 LYS A C 1
ATOM 882 O O . LYS A 1 106 ? -14.113 8.695 21.061 1.00 86.44 106 LYS A O 1
ATOM 887 N N . SER A 1 107 ? -15.972 7.455 20.772 1.00 87.69 107 SER A N 1
ATOM 888 C CA . SER A 1 107 ? -15.261 6.190 20.600 1.00 87.69 107 SER A CA 1
ATOM 889 C C . SER A 1 107 ? -14.364 6.207 19.355 1.00 87.69 107 SER A C 1
ATOM 891 O O . SER A 1 107 ? -13.279 5.622 19.386 1.00 87.69 107 SER A O 1
ATOM 893 N N . MET A 1 108 ? -14.763 6.947 18.310 1.00 87.31 108 MET A N 1
ATOM 894 C CA . MET A 1 108 ? -13.999 7.113 17.073 1.00 87.31 108 MET A CA 1
ATOM 895 C C . MET A 1 108 ? -12.698 7.892 17.273 1.00 87.31 108 MET A C 1
ATOM 897 O O . MET A 1 108 ? -11.754 7.642 16.522 1.00 87.31 108 MET A O 1
ATOM 901 N N . TYR A 1 109 ? -12.600 8.796 18.256 1.00 89.38 109 TYR A N 1
ATOM 902 C CA . TYR A 1 109 ? -11.420 9.653 18.404 1.00 89.38 109 TYR A CA 1
ATOM 903 C C . TYR A 1 109 ? -10.111 8.848 18.483 1.00 89.38 109 TYR A C 1
ATOM 905 O O . TYR A 1 109 ? -10.099 7.755 19.073 1.00 89.38 109 TYR A O 1
ATOM 913 N N . PRO A 1 110 ? -9.013 9.362 17.893 1.00 89.19 110 PRO A N 1
ATOM 914 C CA . PRO A 1 110 ? -7.711 8.712 17.970 1.00 89.19 110 PRO A CA 1
ATOM 915 C C . PRO A 1 110 ? -7.292 8.501 19.427 1.00 89.19 110 PRO A C 1
ATOM 917 O O . PRO A 1 110 ? -7.356 9.420 20.247 1.00 89.19 110 PRO A O 1
ATOM 920 N N . ASN A 1 111 ? -6.860 7.289 19.762 1.00 92.25 111 ASN A N 1
ATOM 921 C CA . ASN A 1 111 ? -6.380 6.948 21.095 1.00 92.25 111 ASN A CA 1
ATOM 922 C C . ASN A 1 111 ? -5.136 6.077 20.969 1.00 92.25 111 ASN A C 1
ATOM 924 O O . ASN A 1 111 ? -5.237 4.900 20.649 1.00 92.25 111 ASN A O 1
ATOM 928 N N . LYS A 1 112 ? -3.968 6.651 21.269 1.00 90.62 112 LYS A N 1
ATOM 929 C CA . LYS A 1 112 ? -2.682 5.976 21.081 1.00 90.62 112 LYS A CA 1
ATOM 930 C C . LYS A 1 112 ? -2.584 4.633 21.816 1.00 90.62 112 LYS A C 1
ATOM 932 O O . LYS A 1 112 ? -2.202 3.643 21.208 1.00 90.62 112 LYS A O 1
ATOM 937 N N . GLU A 1 113 ? -2.950 4.586 23.097 1.00 91.19 113 GLU A N 1
ATOM 938 C CA . GLU A 1 113 ? -2.824 3.366 23.911 1.00 91.19 113 GLU A CA 1
ATOM 939 C C . GLU A 1 113 ? -3.685 2.217 23.374 1.00 91.19 113 GLU A C 1
ATOM 941 O O . GLU A 1 113 ? -3.256 1.065 23.382 1.00 91.19 113 GLU A O 1
ATOM 946 N N . ARG A 1 114 ? -4.890 2.529 22.885 1.00 91.69 114 ARG A N 1
ATOM 947 C CA . ARG A 1 114 ? -5.781 1.547 22.257 1.00 91.69 114 ARG A CA 1
ATOM 948 C C . ARG A 1 114 ? -5.313 1.175 20.850 1.00 91.69 114 ARG A C 1
ATOM 950 O O . ARG A 1 114 ? -5.339 0.004 20.483 1.00 91.69 114 ARG A O 1
ATOM 957 N N . ASP A 1 115 ? -4.945 2.174 20.057 1.00 94.75 115 ASP A N 1
ATOM 958 C CA . ASP A 1 115 ? -4.789 2.035 18.613 1.00 94.75 115 ASP A CA 1
ATOM 959 C C . ASP A 1 115 ? -3.414 1.444 18.238 1.00 94.75 115 ASP A C 1
ATOM 961 O O . ASP A 1 115 ? -3.330 0.732 17.242 1.00 94.75 115 ASP A O 1
ATOM 965 N N . ASP A 1 116 ? -2.364 1.628 19.053 1.00 93.31 116 ASP A N 1
ATOM 966 C CA . ASP A 1 116 ? -1.013 1.101 18.783 1.00 93.31 116 ASP A CA 1
ATOM 967 C C . ASP A 1 116 ? -1.009 -0.421 18.545 1.00 93.31 116 ASP A C 1
ATOM 969 O O . ASP A 1 116 ? -0.458 -0.900 17.555 1.00 93.31 116 ASP A O 1
ATOM 973 N N . GLU A 1 117 ? -1.649 -1.194 19.427 1.00 92.69 117 GLU A N 1
ATOM 974 C CA . GLU A 1 117 ? -1.687 -2.661 19.323 1.00 92.69 117 GLU A CA 1
ATOM 975 C C . GLU A 1 117 ? -2.567 -3.137 18.158 1.00 92.69 117 GLU A C 1
ATOM 977 O O . GLU A 1 117 ? -2.254 -4.136 17.511 1.00 92.69 117 GLU A O 1
ATOM 982 N N . ILE A 1 118 ? -3.647 -2.407 17.868 1.00 95.69 118 ILE A N 1
ATOM 983 C CA . ILE A 1 118 ? -4.579 -2.698 16.770 1.00 95.69 118 ILE A CA 1
ATOM 984 C C . ILE A 1 118 ? -3.896 -2.474 15.416 1.00 95.69 118 ILE A C 1
ATOM 986 O O . ILE A 1 118 ? -4.057 -3.265 14.486 1.00 95.69 118 ILE A O 1
ATOM 990 N N . LEU A 1 119 ? -3.123 -1.394 15.306 1.00 96.69 119 LEU A N 1
ATOM 991 C CA . LEU A 1 119 ? -2.580 -0.893 14.048 1.00 96.69 119 LEU A CA 1
ATOM 992 C C . LEU A 1 119 ? -1.159 -1.387 13.746 1.00 96.69 119 LEU A C 1
ATOM 994 O O . LEU A 1 119 ? -0.685 -1.202 12.626 1.00 96.69 119 LEU A O 1
ATOM 998 N N . LYS A 1 120 ? -0.469 -2.040 14.691 1.00 95.31 120 LYS A N 1
ATOM 999 C CA . LYS A 1 120 ? 0.964 -2.397 14.582 1.00 95.31 120 LYS A CA 1
ATOM 1000 C C . LYS A 1 120 ? 1.377 -3.237 13.366 1.00 95.31 120 LYS A C 1
ATOM 1002 O O . LYS A 1 120 ? 2.569 -3.328 13.091 1.00 95.31 120 LYS A O 1
ATOM 1007 N N . ASN A 1 121 ? 0.428 -3.863 12.669 1.00 93.88 121 ASN A N 1
ATOM 1008 C CA . ASN A 1 121 ? 0.670 -4.735 11.513 1.00 93.88 121 ASN A CA 1
ATOM 1009 C C . ASN A 1 121 ? -0.171 -4.349 10.282 1.00 93.88 121 ASN A C 1
ATOM 1011 O O . ASN A 1 121 ? -0.370 -5.177 9.396 1.00 93.88 121 ASN A O 1
ATOM 1015 N N . ILE A 1 122 ? -0.707 -3.126 10.233 1.00 96.62 122 ILE A N 1
ATOM 1016 C CA . ILE A 1 122 ? -1.597 -2.678 9.155 1.00 96.62 122 ILE A CA 1
ATOM 1017 C C . ILE A 1 122 ? -0.950 -1.497 8.433 1.00 96.62 122 ILE A C 1
ATOM 1019 O O . ILE A 1 122 ? -0.542 -0.534 9.076 1.00 96.62 122 ILE A O 1
ATOM 1023 N N . ILE A 1 123 ? -0.866 -1.559 7.103 1.00 96.06 123 ILE A N 1
ATOM 1024 C CA . ILE A 1 123 ? -0.420 -0.444 6.259 1.00 96.06 123 ILE A CA 1
ATOM 1025 C C . ILE A 1 123 ? -1.520 -0.105 5.252 1.00 96.06 123 ILE A C 1
ATOM 1027 O O . ILE A 1 123 ? -2.117 -0.995 4.648 1.00 96.06 123 ILE A O 1
ATOM 1031 N N . LEU A 1 124 ? -1.735 1.188 5.035 1.00 96.50 124 LEU A N 1
ATOM 1032 C CA . LEU A 1 124 ? -2.455 1.757 3.908 1.00 96.50 124 LEU A CA 1
ATOM 1033 C C . LEU A 1 124 ? -1.451 2.252 2.864 1.00 96.50 124 LEU A C 1
ATOM 1035 O O . LEU A 1 124 ? -0.690 3.178 3.128 1.00 96.50 124 LEU A O 1
ATOM 1039 N N . ILE A 1 125 ? -1.471 1.663 1.671 1.00 95.75 125 ILE A N 1
ATOM 1040 C CA . ILE A 1 125 ? -0.722 2.173 0.518 1.00 95.75 125 ILE A CA 1
ATOM 1041 C C . ILE A 1 125 ? -1.676 3.043 -0.290 1.00 95.75 125 ILE A C 1
ATOM 1043 O O . ILE A 1 125 ? -2.686 2.546 -0.788 1.00 95.75 125 ILE A O 1
ATOM 1047 N N . GLU A 1 126 ? -1.392 4.339 -0.371 1.00 92.75 126 GLU A N 1
ATOM 1048 C CA . GLU A 1 126 ? -2.321 5.316 -0.935 1.00 92.75 126 GLU A CA 1
ATOM 1049 C C . GLU A 1 126 ? -1.569 6.525 -1.498 1.00 92.75 126 GLU A C 1
ATOM 1051 O O . GLU A 1 126 ? -0.517 6.916 -0.996 1.00 92.75 126 GLU A O 1
ATOM 1056 N N . GLU A 1 127 ? -2.106 7.123 -2.553 1.00 88.69 127 GLU A N 1
ATOM 1057 C CA . GLU A 1 127 ? -1.540 8.320 -3.178 1.00 88.69 127 GLU A CA 1
ATOM 1058 C C . GLU A 1 127 ? -2.219 9.612 -2.716 1.00 88.69 127 GLU A C 1
ATOM 1060 O O . GLU A 1 127 ? -1.641 10.698 -2.796 1.00 88.69 127 GLU A O 1
ATOM 1065 N N . ASP A 1 128 ? -3.451 9.489 -2.221 1.00 87.69 128 ASP A N 1
ATOM 1066 C CA . ASP A 1 128 ? -4.245 10.590 -1.707 1.00 87.69 128 ASP A CA 1
ATOM 1067 C C . ASP A 1 128 ? -4.365 10.530 -0.180 1.00 87.69 128 ASP A C 1
ATOM 1069 O O . ASP A 1 128 ? -5.212 9.862 0.416 1.00 87.69 128 ASP A O 1
ATOM 1073 N N . SER A 1 129 ? -3.509 11.311 0.466 1.00 86.94 129 SER A N 1
ATOM 1074 C CA . SER A 1 129 ? -3.530 11.539 1.914 1.00 86.94 129 SER A CA 1
ATOM 1075 C C . SER A 1 129 ? -4.835 12.142 2.463 1.00 86.94 129 SER A C 1
ATOM 1077 O O . SER A 1 129 ? -5.021 12.160 3.680 1.00 86.94 129 SER A O 1
ATOM 1079 N N . SER A 1 130 ? -5.776 12.584 1.616 1.00 86.56 130 SER A N 1
ATOM 1080 C CA . SER A 1 130 ? -7.118 13.007 2.043 1.00 86.56 130 SER A CA 1
ATOM 1081 C C . SER A 1 130 ? -7.892 11.908 2.777 1.00 86.56 130 SER A C 1
ATOM 1083 O O . SER A 1 130 ? -8.707 12.209 3.657 1.00 86.56 130 SER A O 1
ATOM 1085 N N . TYR A 1 131 ? -7.599 10.643 2.463 1.00 90.06 131 TYR A N 1
ATOM 1086 C CA . TYR A 1 131 ? -8.221 9.472 3.074 1.00 90.06 131 TYR A CA 1
ATOM 1087 C C . TYR A 1 131 ? -7.651 9.120 4.448 1.00 90.06 131 TYR A C 1
ATOM 1089 O O . TYR A 1 131 ? -8.213 8.265 5.131 1.00 90.06 131 TYR A O 1
ATOM 1097 N N . LEU A 1 132 ? -6.557 9.755 4.870 1.00 89.19 132 LEU A N 1
ATOM 1098 C CA . LEU A 1 132 ? -5.880 9.424 6.114 1.00 89.19 132 LEU A CA 1
ATOM 1099 C C . LEU A 1 132 ? -6.741 9.767 7.331 1.00 89.19 132 LEU A C 1
ATOM 1101 O O . LEU A 1 132 ? -7.167 10.912 7.507 1.00 89.19 132 LEU A O 1
ATOM 1105 N N . PHE A 1 133 ? -6.960 8.772 8.186 1.00 90.50 133 PHE A N 1
ATOM 1106 C CA . PHE A 1 133 ? -7.560 8.958 9.498 1.00 90.50 133 PHE A CA 1
ATOM 1107 C C . PHE A 1 133 ? -6.508 9.477 10.491 1.00 90.50 133 PHE A C 1
ATOM 1109 O O . PHE A 1 133 ? -5.385 8.972 10.532 1.00 90.50 133 PHE A O 1
ATOM 1116 N N . ALA A 1 134 ? -6.857 10.486 11.290 1.00 87.75 134 ALA A N 1
ATOM 1117 C CA . ALA A 1 134 ? -5.930 11.084 12.252 1.00 87.75 134 ALA A CA 1
ATOM 1118 C C . ALA A 1 134 ? -5.400 10.060 13.274 1.00 87.75 134 ALA A C 1
ATOM 1120 O O . ALA A 1 134 ? -6.136 9.197 13.748 1.00 87.75 134 ALA A O 1
ATOM 1121 N N . GLY A 1 135 ? -4.120 10.157 13.632 1.00 89.50 135 GLY A N 1
ATOM 1122 C CA . GLY A 1 135 ? -3.457 9.201 14.525 1.00 89.50 135 GLY A CA 1
ATOM 1123 C C . GLY A 1 135 ? -3.007 7.898 13.851 1.00 89.50 135 GLY A C 1
ATOM 1124 O O . GLY A 1 135 ? -2.440 7.044 14.527 1.00 89.50 135 GLY A O 1
ATOM 1125 N N . GLN A 1 136 ? -3.244 7.738 12.543 1.00 93.12 136 GLN A N 1
ATOM 1126 C CA . GLN A 1 136 ? -2.813 6.581 11.742 1.00 93.12 136 GLN A CA 1
ATOM 1127 C C . GLN A 1 136 ? -1.745 6.968 10.711 1.00 93.12 136 GLN A C 1
ATOM 1129 O O . GLN A 1 136 ? -1.526 6.266 9.728 1.00 93.12 136 GLN A O 1
ATOM 1134 N N . GLU A 1 137 ? -1.062 8.096 10.915 1.00 90.81 137 GLU A N 1
ATOM 1135 C CA . GLU A 1 137 ? -0.092 8.648 9.970 1.00 90.81 137 GLU A CA 1
ATOM 1136 C C . GLU A 1 137 ? 1.053 7.673 9.677 1.00 90.81 137 GLU A C 1
ATOM 1138 O O . GLU A 1 137 ? 1.486 7.544 8.534 1.00 90.81 137 GLU A O 1
ATOM 1143 N N . LYS A 1 138 ? 1.516 6.940 10.696 1.00 92.44 138 LYS A N 1
ATOM 1144 C CA . LYS A 1 138 ? 2.576 5.931 10.542 1.00 92.44 138 LYS A CA 1
ATOM 1145 C C . LYS A 1 138 ? 2.137 4.702 9.757 1.00 92.44 138 LYS A C 1
ATOM 1147 O O . LYS A 1 138 ? 2.976 3.976 9.240 1.00 92.44 138 LYS A O 1
ATOM 1152 N N . ASN A 1 139 ? 0.834 4.460 9.665 1.00 94.88 139 ASN A N 1
ATOM 1153 C CA . ASN A 1 139 ? 0.286 3.347 8.908 1.00 94.88 139 ASN A CA 1
ATOM 1154 C C . ASN A 1 139 ? 0.178 3.660 7.417 1.00 94.88 139 ASN A C 1
ATOM 1156 O O . ASN A 1 139 ? -0.153 2.763 6.654 1.00 94.88 139 ASN A O 1
ATOM 1160 N N . MET A 1 140 ? 0.417 4.897 6.980 1.00 93.62 140 MET A N 1
ATOM 1161 C CA . MET A 1 140 ? 0.290 5.265 5.577 1.00 93.62 140 MET A CA 1
ATOM 1162 C C . MET A 1 140 ? 1.643 5.254 4.868 1.00 93.62 140 MET A C 1
ATOM 1164 O O . MET A 1 140 ? 2.542 6.022 5.207 1.00 93.62 140 MET A O 1
ATOM 1168 N N . LEU A 1 141 ? 1.741 4.437 3.821 1.00 94.38 141 LEU A N 1
ATOM 1169 C CA . LEU A 1 141 ? 2.728 4.608 2.763 1.00 94.38 141 LEU A CA 1
ATOM 1170 C C . LEU A 1 141 ? 2.142 5.582 1.743 1.00 94.38 141 LEU A C 1
ATOM 1172 O O . LEU A 1 141 ? 1.362 5.183 0.871 1.00 94.38 141 LEU A O 1
ATOM 1176 N N . LEU A 1 142 ? 2.507 6.859 1.865 1.00 91.19 142 LEU A N 1
ATOM 1177 C CA . LEU A 1 142 ? 2.147 7.853 0.861 1.00 91.19 142 LEU A CA 1
ATOM 1178 C C . LEU A 1 142 ? 2.951 7.567 -0.409 1.00 91.19 142 LEU A C 1
ATOM 1180 O O . LEU A 1 142 ? 4.177 7.586 -0.387 1.00 91.19 142 LEU A O 1
ATOM 1184 N N . SER A 1 143 ? 2.263 7.309 -1.514 1.00 90.56 143 SER A N 1
ATOM 1185 C CA . SER A 1 143 ? 2.884 7.096 -2.823 1.00 90.56 143 SER A CA 1
ATOM 1186 C C . SER A 1 143 ? 2.761 8.353 -3.697 1.00 90.56 143 SER A C 1
ATOM 1188 O O . SER A 1 143 ? 1.836 9.145 -3.497 1.00 90.56 143 SER A O 1
ATOM 1190 N N . PRO A 1 144 ? 3.666 8.574 -4.671 1.00 87.81 144 PRO A N 1
ATOM 1191 C CA . PRO A 1 144 ? 3.511 9.654 -5.641 1.00 87.81 144 PRO A CA 1
ATOM 1192 C C . PRO A 1 144 ? 2.153 9.570 -6.345 1.00 87.81 144 PRO A C 1
ATOM 1194 O O . PRO A 1 144 ? 1.797 8.503 -6.848 1.00 87.81 144 PRO A O 1
ATOM 1197 N N . SER A 1 145 ? 1.423 10.685 -6.427 1.00 82.56 145 SER A N 1
ATOM 1198 C CA . SER A 1 145 ? 0.142 10.712 -7.135 1.00 82.56 145 SER A CA 1
ATOM 1199 C C . SER A 1 145 ? 0.311 10.364 -8.605 1.00 82.56 145 SER A C 1
ATOM 1201 O O . SER A 1 145 ? 1.112 10.970 -9.323 1.00 82.56 145 SER A O 1
ATOM 1203 N N . PHE A 1 146 ? -0.469 9.393 -9.053 1.00 70.12 146 PHE A N 1
ATOM 1204 C CA . PHE A 1 146 ? -0.581 8.979 -10.432 1.00 70.12 146 PHE A CA 1
ATOM 1205 C C . PHE A 1 146 ? -1.388 10.025 -11.206 1.00 70.12 146 PHE A C 1
ATOM 1207 O O . PHE A 1 146 ? -2.618 10.024 -11.221 1.00 70.12 146 PHE A O 1
ATOM 1214 N N . TYR A 1 147 ? -0.687 10.957 -11.850 1.00 68.19 147 TYR A N 1
ATOM 1215 C CA . TYR A 1 147 ? -1.292 11.946 -12.736 1.00 68.19 147 TYR A CA 1
ATOM 1216 C C . TYR A 1 147 ? -0.733 11.799 -14.145 1.00 68.19 147 TYR A C 1
ATOM 1218 O O . TYR A 1 147 ? 0.482 11.877 -14.337 1.00 68.19 147 TYR A O 1
ATOM 1226 N N . HIS A 1 148 ? -1.610 11.580 -15.127 1.00 61.94 148 HIS A N 1
ATOM 1227 C CA . HIS A 1 148 ? -1.224 11.329 -16.515 1.00 61.94 148 HIS A CA 1
ATOM 1228 C C . HIS A 1 148 ? -2.020 12.193 -17.486 1.00 61.94 148 HIS A C 1
ATOM 1230 O O . HIS A 1 148 ? -3.232 12.026 -17.620 1.00 61.94 148 HIS A O 1
ATOM 1236 N N . SER A 1 149 ? -1.317 13.085 -18.184 1.00 62.00 149 SER A N 1
ATOM 1237 C CA . SER A 1 149 ? -1.790 13.753 -19.401 1.00 62.00 149 SER A CA 1
ATOM 1238 C C . SER A 1 149 ? -1.388 13.006 -20.676 1.00 62.00 149 SER A C 1
ATOM 1240 O O . SER A 1 149 ? -2.119 13.078 -21.660 1.00 62.00 149 SER A O 1
ATOM 1242 N N . ASP A 1 150 ? -0.278 12.259 -20.645 1.00 67.25 150 ASP A N 1
ATOM 1243 C CA . ASP A 1 150 ? 0.414 11.759 -21.840 1.00 67.25 150 ASP A CA 1
ATOM 1244 C C . ASP A 1 150 ? 0.525 10.219 -21.860 1.00 67.25 150 ASP A C 1
ATOM 1246 O O . ASP A 1 150 ? 0.474 9.582 -20.800 1.00 67.25 150 ASP A O 1
ATOM 1250 N N . PRO A 1 151 ? 0.663 9.587 -23.044 1.00 74.50 151 PRO A N 1
ATOM 1251 C CA . PRO A 1 151 ? 0.992 8.168 -23.144 1.00 74.50 151 PRO A CA 1
ATOM 1252 C C . PRO A 1 151 ? 2.415 7.893 -22.627 1.00 74.50 151 PRO A C 1
ATOM 1254 O O . PRO A 1 151 ? 3.317 8.716 -22.771 1.00 74.50 151 PRO A O 1
ATOM 1257 N N . TYR A 1 152 ? 2.617 6.718 -22.025 1.00 78.12 152 TYR A N 1
ATOM 1258 C CA . TYR A 1 152 ? 3.916 6.284 -21.503 1.00 78.12 152 TYR A CA 1
ATOM 1259 C C . TYR A 1 152 ? 4.413 5.039 -22.229 1.00 78.12 152 TYR A C 1
ATOM 1261 O O . TYR A 1 152 ? 3.641 4.117 -22.502 1.00 78.12 152 TYR A O 1
ATOM 1269 N N . VAL A 1 153 ? 5.722 4.988 -22.459 1.00 82.50 153 VAL A N 1
ATOM 1270 C CA . VAL A 1 153 ? 6.428 3.845 -23.043 1.00 82.50 153 VAL A CA 1
ATOM 1271 C C . VAL A 1 153 ? 7.368 3.208 -22.021 1.00 82.50 153 VAL A C 1
ATOM 1273 O O . VAL A 1 153 ? 7.839 3.859 -21.085 1.00 82.50 153 VAL A O 1
ATOM 1276 N N . ASN A 1 154 ? 7.638 1.913 -22.198 1.00 84.31 154 ASN A N 1
ATOM 1277 C CA . ASN A 1 154 ? 8.610 1.187 -21.385 1.00 84.31 154 ASN A CA 1
ATOM 1278 C C . ASN A 1 154 ? 10.025 1.657 -21.753 1.00 84.31 154 ASN A C 1
ATOM 1280 O O . ASN A 1 154 ? 10.502 1.397 -22.863 1.00 84.31 154 ASN A O 1
ATOM 1284 N N . TYR A 1 155 ? 10.694 2.351 -20.840 1.00 84.88 155 TYR A N 1
ATOM 1285 C CA . TYR A 1 155 ? 12.063 2.818 -21.014 1.00 84.88 155 TYR A CA 1
ATOM 1286 C C . TYR A 1 155 ? 13.009 1.627 -21.156 1.00 84.88 155 TYR A C 1
ATOM 1288 O O . TYR A 1 155 ? 12.958 0.692 -20.371 1.00 84.88 155 TYR A O 1
ATOM 1296 N N . GLN A 1 156 ? 13.881 1.637 -22.160 1.00 85.62 156 GLN A N 1
ATOM 1297 C CA . GLN A 1 156 ? 14.779 0.503 -22.418 1.00 85.62 156 GLN A CA 1
ATOM 1298 C C . GLN A 1 156 ? 16.106 0.594 -21.647 1.00 85.62 156 GLN A C 1
ATOM 1300 O O . GLN A 1 156 ? 16.868 -0.367 -21.629 1.00 85.62 156 GLN A O 1
ATOM 1305 N N . GLY A 1 157 ? 16.408 1.741 -21.030 1.00 81.88 157 GLY A N 1
ATOM 1306 C CA . GLY A 1 157 ? 17.639 1.930 -20.265 1.00 81.88 157 GLY A CA 1
ATOM 1307 C C . GLY A 1 157 ? 17.547 1.380 -18.841 1.00 81.88 157 GLY A C 1
ATOM 1308 O O . GLY A 1 157 ? 16.476 1.313 -18.246 1.00 81.88 157 GLY A O 1
ATOM 1309 N N . GLU A 1 158 ? 18.692 1.007 -18.277 1.00 80.69 158 GLU A N 1
ATOM 1310 C CA . GLU A 1 158 ? 18.782 0.483 -16.908 1.00 80.69 158 GLU A CA 1
ATOM 1311 C C . GLU A 1 158 ? 18.872 1.582 -15.843 1.00 80.69 158 GLU A C 1
ATOM 1313 O O . GLU A 1 158 ? 18.511 1.351 -14.688 1.00 80.69 158 GLU A O 1
ATOM 1318 N N . ASP A 1 159 ? 19.293 2.785 -16.225 1.00 79.81 159 ASP A N 1
ATOM 1319 C CA . ASP A 1 159 ? 19.356 3.935 -15.327 1.00 79.81 159 ASP A CA 1
ATOM 1320 C C . ASP A 1 159 ? 17.972 4.538 -15.072 1.00 79.81 159 ASP A C 1
ATOM 1322 O O . ASP A 1 159 ? 17.025 4.334 -15.830 1.00 79.81 159 ASP A O 1
ATOM 1326 N N . VAL A 1 160 ? 17.854 5.335 -14.010 1.00 78.19 160 VAL A N 1
ATOM 1327 C CA . VAL A 1 160 ? 16.660 6.155 -13.796 1.00 78.19 160 VAL A CA 1
ATOM 1328 C C . VAL A 1 160 ? 16.678 7.305 -14.812 1.00 78.19 160 VAL A C 1
ATOM 1330 O O . VAL A 1 160 ? 17.609 8.115 -14.768 1.00 78.19 160 VAL A O 1
ATOM 1333 N N . PRO A 1 161 ? 15.674 7.430 -15.701 1.00 74.25 161 PRO A N 1
ATOM 1334 C CA . PRO A 1 161 ? 15.552 8.558 -16.619 1.00 74.25 161 PRO A CA 1
ATOM 1335 C C . PRO A 1 161 ? 15.119 9.803 -15.830 1.00 74.25 161 PRO A C 1
ATOM 1337 O O . PRO A 1 161 ? 13.941 10.151 -15.755 1.00 74.25 161 PRO A O 1
ATOM 1340 N N . PHE A 1 162 ? 16.080 10.428 -15.150 1.00 65.25 162 PHE A N 1
ATOM 1341 C CA . PHE A 1 162 ? 15.856 11.565 -14.266 1.00 65.25 162 PHE A CA 1
ATOM 1342 C C . PHE A 1 162 ? 16.047 12.886 -15.017 1.00 65.25 162 PHE A C 1
ATOM 1344 O O . PHE A 1 162 ? 17.154 13.212 -15.441 1.00 65.25 162 PHE A O 1
ATOM 1351 N N . GLU A 1 163 ? 14.983 13.681 -15.120 1.00 61.59 163 GLU A N 1
ATOM 1352 C CA . GLU A 1 163 ? 15.077 15.103 -15.459 1.00 61.59 163 GLU A CA 1
ATOM 1353 C C . GLU A 1 163 ? 14.916 15.905 -14.160 1.00 61.59 163 GLU A C 1
ATOM 1355 O O . GLU A 1 163 ? 13.920 15.768 -13.456 1.00 61.59 163 GLU A O 1
ATOM 1360 N N . ALA A 1 164 ? 15.932 16.699 -13.804 1.00 52.44 164 ALA A N 1
ATOM 1361 C CA . ALA A 1 164 ? 16.012 17.399 -12.517 1.00 52.44 164 ALA A CA 1
ATOM 1362 C C . ALA A 1 164 ? 15.056 18.602 -12.382 1.00 52.44 164 ALA A C 1
ATOM 1364 O O . ALA A 1 164 ? 14.935 19.159 -11.294 1.00 52.44 164 ALA A O 1
ATOM 1365 N N . ASP A 1 165 ? 14.406 19.008 -13.475 1.00 51.94 165 ASP A N 1
ATOM 1366 C CA . ASP A 1 165 ? 13.671 20.271 -13.607 1.00 51.94 165 ASP A CA 1
ATOM 1367 C C . ASP A 1 165 ? 12.173 20.057 -13.882 1.00 51.94 165 ASP A C 1
ATOM 1369 O O . ASP A 1 165 ? 11.611 20.578 -14.840 1.00 51.94 165 ASP A O 1
ATOM 1373 N N . ASN A 1 166 ? 11.484 19.258 -13.065 1.00 52.12 166 ASN A N 1
ATOM 1374 C CA . ASN A 1 166 ? 10.026 19.358 -13.039 1.00 52.12 166 ASN A CA 1
ATOM 1375 C C . ASN A 1 166 ? 9.448 19.085 -11.650 1.00 52.12 166 ASN A C 1
ATOM 1377 O O . ASN A 1 166 ? 9.884 18.205 -10.914 1.00 52.12 166 ASN A O 1
ATOM 1381 N N . SER A 1 167 ? 8.481 19.901 -11.247 1.00 46.12 167 SER A N 1
ATOM 1382 C CA . SER A 1 167 ? 8.279 20.220 -9.828 1.00 46.12 167 SER A CA 1
ATOM 1383 C C . SER A 1 167 ? 7.761 19.078 -8.943 1.00 46.12 167 SER A C 1
ATOM 1385 O O . SER A 1 167 ? 8.058 19.101 -7.759 1.00 46.12 167 SER A O 1
ATOM 1387 N N . ILE A 1 168 ? 7.085 18.060 -9.484 1.00 52.84 168 ILE A N 1
ATOM 1388 C CA . ILE A 1 168 ? 6.749 16.757 -8.867 1.00 52.84 168 ILE A CA 1
ATOM 1389 C C . ILE A 1 168 ? 6.745 15.755 -10.044 1.00 52.84 168 ILE A C 1
ATOM 1391 O O . ILE A 1 168 ? 5.724 15.348 -10.576 1.00 52.84 168 ILE A O 1
ATOM 1395 N N . ASN A 1 169 ? 7.952 15.511 -10.563 1.00 69.38 169 ASN A N 1
ATOM 1396 C CA . ASN A 1 169 ? 8.364 14.648 -11.679 1.00 69.38 169 ASN A CA 1
ATOM 1397 C C . ASN A 1 169 ? 7.321 13.675 -12.266 1.00 69.38 169 ASN A C 1
ATOM 1399 O O . ASN A 1 169 ? 7.009 12.659 -11.643 1.00 69.38 169 ASN A O 1
ATOM 1403 N N . SER A 1 170 ? 6.944 13.871 -13.538 1.00 76.62 170 SER A N 1
ATOM 1404 C CA . SER A 1 170 ? 6.172 12.913 -14.355 1.00 76.62 170 SER A CA 1
ATOM 1405 C C . SER A 1 170 ? 6.711 11.480 -14.266 1.00 76.62 170 SER A C 1
ATOM 1407 O O . SER A 1 170 ? 5.939 10.525 -14.292 1.00 76.62 170 SER A O 1
ATOM 1409 N N . PHE A 1 171 ? 8.031 11.328 -14.095 1.00 83.31 171 PHE A N 1
ATOM 1410 C CA . PHE A 1 171 ? 8.669 10.051 -13.783 1.00 83.31 171 PHE A CA 1
ATOM 1411 C C . PHE A 1 171 ? 8.129 9.414 -12.493 1.00 83.31 171 PHE A C 1
ATOM 1413 O O . PHE A 1 171 ? 7.716 8.259 -12.513 1.00 83.31 171 PHE A O 1
ATOM 1420 N N . LYS A 1 172 ? 8.118 10.141 -11.366 1.00 85.50 172 LYS A N 1
ATOM 1421 C CA . LYS A 1 172 ? 7.683 9.606 -10.065 1.00 85.50 172 LYS A CA 1
ATOM 1422 C C . LYS A 1 172 ? 6.211 9.188 -10.118 1.00 85.50 172 LYS A C 1
ATOM 1424 O O . LYS A 1 172 ? 5.883 8.100 -9.658 1.00 85.50 172 LYS A O 1
ATOM 1429 N N . SER A 1 173 ? 5.356 10.001 -10.740 1.00 84.44 173 SER A N 1
ATOM 1430 C CA . SER A 1 173 ? 3.935 9.687 -10.946 1.00 84.44 173 SER A CA 1
ATOM 1431 C C . SER A 1 173 ? 3.722 8.442 -11.812 1.00 84.44 173 SER A C 1
ATOM 1433 O O . SER A 1 173 ? 2.928 7.576 -11.456 1.00 84.44 173 SER A O 1
ATOM 1435 N N . ALA A 1 174 ? 4.464 8.302 -12.915 1.00 85.50 174 ALA A N 1
ATOM 1436 C CA . ALA A 1 174 ? 4.384 7.131 -13.796 1.00 85.50 174 ALA A CA 1
ATOM 1437 C C . ALA A 1 174 ? 4.944 5.850 -13.186 1.00 85.50 174 ALA A C 1
ATOM 1439 O O . ALA A 1 174 ? 4.545 4.753 -13.573 1.00 85.50 174 ALA A O 1
ATOM 1440 N N . ASN A 1 175 ? 5.830 5.991 -12.203 1.00 89.56 175 ASN A N 1
ATOM 1441 C CA . ASN A 1 175 ? 6.535 4.881 -11.581 1.00 89.56 175 ASN A CA 1
ATOM 1442 C C . ASN A 1 175 ? 6.177 4.710 -10.099 1.00 89.56 175 ASN A C 1
ATOM 1444 O O . ASN A 1 175 ? 6.941 4.123 -9.338 1.00 89.56 175 ASN A O 1
ATOM 1448 N N . THR A 1 176 ? 5.001 5.188 -9.686 1.00 91.44 176 THR A N 1
ATOM 1449 C CA . THR A 1 176 ? 4.529 5.143 -8.291 1.00 91.44 176 THR A CA 1
ATOM 1450 C C . THR A 1 176 ? 4.547 3.726 -7.698 1.00 91.44 176 THR A C 1
ATOM 1452 O O . THR A 1 176 ? 4.971 3.519 -6.562 1.00 91.44 176 THR A O 1
ATOM 1455 N N . ILE A 1 177 ? 4.216 2.713 -8.509 1.00 95.38 177 ILE A N 1
ATOM 1456 C CA . ILE A 1 177 ? 4.222 1.307 -8.085 1.00 95.38 177 ILE A CA 1
ATOM 1457 C C . ILE A 1 177 ? 5.637 0.803 -7.779 1.00 95.38 177 ILE A C 1
ATOM 1459 O O . ILE A 1 177 ? 5.822 0.026 -6.844 1.00 95.38 177 ILE A O 1
ATOM 1463 N N . PHE A 1 178 ? 6.645 1.273 -8.515 1.00 95.25 178 PHE A N 1
ATOM 1464 C CA . PHE A 1 178 ? 8.039 0.932 -8.243 1.00 95.25 178 PHE A CA 1
ATOM 1465 C C . PHE A 1 178 ? 8.472 1.500 -6.892 1.00 95.25 178 PHE A C 1
ATOM 1467 O O . PHE A 1 178 ? 9.054 0.784 -6.087 1.00 95.25 178 PHE A O 1
ATOM 1474 N N . TYR A 1 179 ? 8.120 2.753 -6.597 1.00 94.06 179 TYR A N 1
ATOM 1475 C CA . TYR A 1 179 ? 8.379 3.331 -5.279 1.00 94.06 179 TYR A CA 1
ATOM 1476 C C . TYR A 1 179 ? 7.743 2.504 -4.155 1.00 94.06 179 TYR A C 1
ATOM 1478 O O . TYR A 1 179 ? 8.441 2.104 -3.222 1.00 94.06 179 TYR A O 1
ATOM 1486 N N . ALA A 1 180 ? 6.449 2.191 -4.274 1.00 95.88 180 ALA A N 1
ATOM 1487 C CA . ALA A 1 180 ? 5.747 1.395 -3.272 1.00 95.88 180 ALA A CA 1
ATOM 1488 C C . ALA A 1 180 ? 6.397 0.015 -3.073 1.00 95.88 180 ALA A C 1
ATOM 1490 O O . ALA A 1 180 ? 6.600 -0.412 -1.938 1.00 95.88 180 ALA A O 1
ATOM 1491 N N . ALA A 1 181 ? 6.791 -0.659 -4.159 1.00 97.38 181 ALA A N 1
ATOM 1492 C CA . ALA A 1 181 ? 7.493 -1.939 -4.099 1.00 97.38 181 ALA A CA 1
ATOM 1493 C C . ALA A 1 181 ? 8.838 -1.846 -3.361 1.00 97.38 181 ALA A C 1
ATOM 1495 O O . ALA A 1 181 ? 9.130 -2.707 -2.531 1.00 97.38 181 ALA A O 1
ATOM 1496 N N . GLY A 1 182 ? 9.629 -0.800 -3.617 1.00 96.88 182 GLY A N 1
ATOM 1497 C CA . GLY A 1 182 ? 10.913 -0.584 -2.948 1.00 96.88 182 GLY A CA 1
ATOM 1498 C C . GLY A 1 182 ? 10.760 -0.381 -1.443 1.00 96.88 182 GLY A C 1
ATOM 1499 O O . GLY A 1 182 ? 11.376 -1.105 -0.659 1.00 96.88 182 GLY A O 1
ATOM 1500 N N . VAL A 1 183 ? 9.882 0.543 -1.032 1.00 95.88 183 VAL A N 1
ATOM 1501 C CA . VAL A 1 183 ? 9.638 0.810 0.397 1.00 95.88 183 VAL A CA 1
ATOM 1502 C C . VAL A 1 183 ? 9.084 -0.429 1.097 1.00 95.88 183 VAL A C 1
ATOM 1504 O O . VAL A 1 183 ? 9.538 -0.781 2.187 1.00 95.88 183 VAL A O 1
ATOM 1507 N N . MET A 1 184 ? 8.142 -1.141 0.469 1.00 96.06 184 MET A N 1
ATOM 1508 C CA . MET A 1 184 ? 7.570 -2.355 1.052 1.00 96.06 184 MET A CA 1
ATOM 1509 C C . MET A 1 184 ? 8.604 -3.474 1.186 1.00 96.06 184 MET A C 1
ATOM 1511 O O . MET A 1 184 ? 8.631 -4.134 2.221 1.00 96.06 184 MET A O 1
ATOM 1515 N N . ASN A 1 185 ? 9.480 -3.677 0.198 1.00 95.75 185 ASN A N 1
ATOM 1516 C CA . ASN A 1 185 ? 10.539 -4.682 0.300 1.00 95.75 185 ASN A CA 1
ATOM 1517 C C . ASN A 1 185 ? 11.468 -4.399 1.488 1.00 95.75 185 ASN A C 1
ATOM 1519 O O . ASN A 1 185 ? 11.681 -5.284 2.314 1.00 95.75 185 ASN A O 1
ATOM 1523 N N . ARG A 1 186 ? 11.937 -3.152 1.636 1.00 95.19 186 ARG A N 1
ATOM 1524 C CA . ARG A 1 186 ? 12.750 -2.736 2.792 1.00 95.19 186 ARG A CA 1
ATOM 1525 C C . ARG A 1 186 ? 12.013 -2.912 4.113 1.00 95.19 186 ARG A C 1
ATOM 1527 O O . ARG A 1 186 ? 12.568 -3.465 5.059 1.00 95.19 186 ARG A O 1
ATOM 1534 N N . THR A 1 187 ? 10.745 -2.511 4.155 1.00 94.75 187 THR A N 1
ATOM 1535 C CA . THR A 1 187 ? 9.907 -2.644 5.351 1.00 94.75 187 THR A CA 1
ATOM 1536 C C . THR A 1 187 ? 9.799 -4.103 5.801 1.00 94.75 187 THR A C 1
ATOM 1538 O O . THR A 1 187 ? 9.953 -4.400 6.983 1.00 94.75 187 THR A O 1
ATOM 1541 N N . LEU A 1 188 ? 9.584 -5.033 4.867 1.00 93.44 188 LEU A N 1
ATOM 1542 C CA . LEU A 1 188 ? 9.443 -6.464 5.161 1.00 93.44 188 LEU A CA 1
ATOM 1543 C C . LEU A 1 188 ? 10.768 -7.128 5.560 1.00 93.44 188 LEU A C 1
ATOM 1545 O O . LEU A 1 188 ? 10.783 -7.971 6.463 1.00 93.44 188 LEU A O 1
ATOM 1549 N N . GLU A 1 189 ? 11.875 -6.743 4.919 1.00 93.50 189 GLU A N 1
ATOM 1550 C CA . 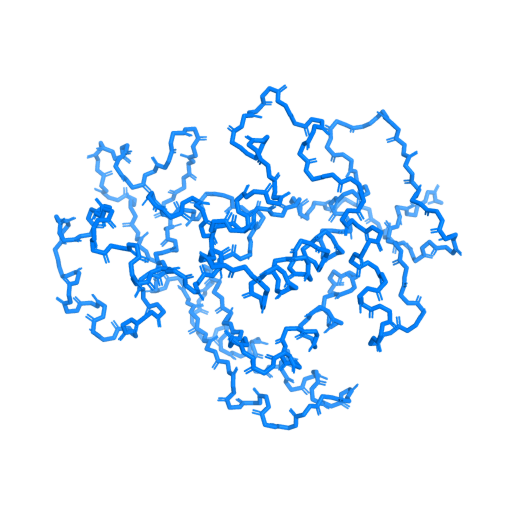GLU A 1 189 ? 13.223 -7.188 5.290 1.00 93.50 189 GLU A CA 1
ATOM 1551 C C . GLU A 1 189 ? 13.537 -6.793 6.734 1.00 93.50 189 GLU A C 1
ATOM 1553 O O . GLU A 1 189 ? 13.872 -7.653 7.552 1.00 93.50 189 GLU A O 1
ATOM 1558 N N . ARG A 1 190 ? 13.336 -5.513 7.069 1.00 94.81 190 ARG A N 1
ATOM 1559 C CA . ARG A 1 190 ? 13.578 -4.982 8.413 1.00 94.81 190 ARG A CA 1
ATOM 1560 C C . ARG A 1 190 ? 12.639 -5.584 9.449 1.00 94.81 190 ARG A C 1
ATOM 1562 O O . ARG A 1 190 ? 13.103 -5.982 10.513 1.00 94.81 190 ARG A O 1
ATOM 1569 N N . PHE A 1 191 ? 11.352 -5.745 9.135 1.00 92.62 191 PHE A N 1
ATOM 1570 C CA . PHE A 1 191 ? 10.379 -6.357 10.050 1.00 92.62 191 PHE A CA 1
ATOM 1571 C C . PHE A 1 191 ? 10.770 -7.785 10.447 1.00 92.62 191 PHE A C 1
ATOM 1573 O O . PHE A 1 191 ? 10.495 -8.228 11.558 1.00 92.62 191 PHE A O 1
ATOM 1580 N N . SER A 1 192 ? 11.457 -8.504 9.557 1.00 86.12 192 SER A N 1
ATOM 1581 C CA . SER A 1 192 ? 11.931 -9.863 9.831 1.00 86.12 192 SER A CA 1
ATOM 1582 C C . SER A 1 192 ? 13.179 -9.909 10.724 1.00 86.12 192 SER A C 1
ATOM 1584 O O . SER A 1 192 ? 13.482 -10.962 11.287 1.00 86.12 192 SER A O 1
ATOM 1586 N N . SER A 1 193 ? 13.916 -8.801 10.852 1.00 90.94 193 SER A N 1
ATOM 1587 C CA . SER A 1 193 ? 15.191 -8.725 11.582 1.00 90.94 193 SER A CA 1
ATOM 1588 C C . SER A 1 193 ? 15.180 -7.807 12.805 1.00 90.94 193 SER A C 1
ATOM 1590 O O . SER A 1 193 ? 16.072 -7.907 13.648 1.00 90.94 193 SER A O 1
ATOM 1592 N N . GLU A 1 194 ? 14.206 -6.909 12.912 1.00 93.12 194 GLU A N 1
ATOM 1593 C CA . GLU A 1 194 ? 14.154 -5.854 13.921 1.00 93.12 194 GLU A CA 1
ATOM 1594 C C . GLU A 1 194 ? 12.951 -6.023 14.849 1.00 93.12 194 GLU A C 1
ATOM 1596 O O . GLU A 1 194 ? 11.887 -6.488 14.451 1.00 93.12 194 GLU A O 1
ATOM 1601 N N . ASN A 1 195 ? 13.096 -5.600 16.105 1.00 91.12 195 ASN A N 1
ATOM 1602 C CA . ASN A 1 195 ? 12.001 -5.599 17.078 1.00 91.12 195 ASN A CA 1
ATOM 1603 C C . ASN A 1 195 ? 11.196 -4.288 17.009 1.00 91.12 195 ASN A C 1
ATOM 1605 O O . ASN A 1 195 ? 11.030 -3.598 18.016 1.00 91.12 195 ASN A O 1
ATOM 1609 N N . LEU A 1 196 ? 10.755 -3.926 15.806 1.00 93.56 196 LEU A N 1
ATOM 1610 C CA . LEU A 1 196 ? 9.940 -2.745 15.527 1.00 93.56 196 LEU A CA 1
ATOM 1611 C C . LEU A 1 196 ? 8.626 -3.168 14.866 1.00 93.56 196 LEU A C 1
ATOM 1613 O O . LEU A 1 196 ? 8.558 -4.187 14.179 1.00 93.56 196 LEU A O 1
ATOM 1617 N N . SER A 1 197 ? 7.565 -2.388 15.082 1.00 93.75 197 SER A N 1
ATOM 1618 C CA . SER A 1 197 ? 6.303 -2.610 14.376 1.00 93.75 197 SER A CA 1
ATOM 1619 C C . SER A 1 197 ? 6.420 -2.159 12.921 1.00 93.75 197 SER A C 1
ATOM 1621 O O . SER A 1 197 ? 7.228 -1.292 12.578 1.00 93.75 197 SER A O 1
ATOM 1623 N N . VAL A 1 198 ? 5.579 -2.728 12.060 1.00 94.25 198 VAL A N 1
ATOM 1624 C CA . VAL A 1 198 ? 5.568 -2.414 10.629 1.00 94.25 198 VAL A CA 1
ATOM 1625 C C . VAL A 1 198 ? 5.383 -0.900 10.363 1.00 94.25 198 VAL A C 1
ATOM 1627 O O . VAL A 1 198 ? 6.155 -0.357 9.574 1.00 94.25 198 VAL A O 1
ATOM 1630 N N . PRO A 1 199 ? 4.460 -0.180 11.040 1.00 94.75 199 PRO A N 1
ATOM 1631 C CA . PRO A 1 199 ? 4.323 1.274 10.902 1.00 94.75 199 PRO A CA 1
ATOM 1632 C C . PRO A 1 199 ? 5.554 2.081 11.332 1.00 94.75 199 PRO A C 1
ATOM 1634 O O . PRO A 1 199 ? 5.835 3.117 10.738 1.00 94.75 199 PRO A O 1
ATOM 1637 N N . GLU A 1 200 ? 6.297 1.644 12.355 1.00 94.31 200 GLU A N 1
ATOM 1638 C CA . GLU A 1 200 ? 7.515 2.351 12.784 1.00 94.31 200 GLU A CA 1
ATOM 1639 C C . GLU A 1 200 ? 8.624 2.212 11.740 1.00 94.31 200 GLU A C 1
ATOM 1641 O O . GLU A 1 200 ? 9.236 3.207 11.359 1.00 94.31 200 GLU A O 1
ATOM 1646 N N . ILE A 1 201 ? 8.822 1.002 11.212 1.00 95.19 201 ILE A N 1
ATOM 1647 C CA . ILE A 1 201 ? 9.786 0.755 10.134 1.00 95.19 201 ILE A CA 1
ATOM 1648 C C . ILE A 1 201 ? 9.408 1.571 8.897 1.00 95.19 201 ILE A C 1
ATOM 1650 O O . ILE A 1 201 ? 10.240 2.298 8.359 1.00 95.19 201 ILE A O 1
ATOM 1654 N N . LEU A 1 202 ? 8.142 1.501 8.474 1.00 93.25 202 LEU A N 1
ATOM 1655 C CA . LEU A 1 202 ? 7.638 2.252 7.326 1.00 93.25 202 LEU A CA 1
ATOM 1656 C C . LEU A 1 202 ? 7.876 3.760 7.482 1.00 93.25 202 LEU A C 1
ATOM 1658 O O . LEU A 1 202 ? 8.286 4.437 6.538 1.00 93.25 202 LEU A O 1
ATOM 1662 N N . TRP A 1 203 ? 7.626 4.284 8.683 1.00 90.88 203 TRP A N 1
ATOM 1663 C CA . TRP A 1 203 ? 7.835 5.689 9.002 1.00 90.88 203 TRP A CA 1
ATOM 1664 C C . TRP A 1 203 ? 9.298 6.115 8.864 1.00 90.88 203 TRP A C 1
ATOM 1666 O O . TRP A 1 203 ? 9.578 7.200 8.347 1.00 90.88 203 TRP A O 1
ATOM 1676 N N . GLU A 1 204 ? 10.225 5.272 9.316 1.00 92.06 204 GLU A N 1
ATOM 1677 C CA . GLU A 1 204 ? 11.661 5.508 9.180 1.00 92.06 204 GLU A CA 1
ATOM 1678 C C . GLU A 1 204 ? 12.116 5.449 7.716 1.00 92.06 204 GLU A C 1
ATOM 1680 O O . GLU A 1 204 ? 12.873 6.323 7.294 1.00 92.06 204 GLU A O 1
ATOM 1685 N N . GLU A 1 205 ? 11.614 4.488 6.931 1.00 90.94 205 GLU A N 1
ATOM 1686 C CA . GLU A 1 205 ? 11.963 4.326 5.511 1.00 90.94 205 GLU A CA 1
ATOM 1687 C C . GLU A 1 205 ? 11.448 5.477 4.635 1.00 90.94 205 GLU A C 1
ATOM 1689 O O . GLU A 1 205 ? 12.196 6.014 3.814 1.00 90.94 205 GLU A O 1
ATOM 1694 N N . GLN A 1 206 ? 10.186 5.902 4.797 1.00 85.19 206 GLN A N 1
ATOM 1695 C CA . GLN A 1 206 ? 9.656 7.010 3.986 1.00 85.19 206 GLN A CA 1
ATOM 1696 C C . GLN A 1 206 ? 10.269 8.366 4.379 1.00 85.19 206 GLN A C 1
ATOM 1698 O O . GLN A 1 206 ? 10.305 9.293 3.565 1.00 85.19 206 GLN A O 1
ATOM 1703 N N . GLY A 1 207 ? 10.763 8.474 5.619 1.00 78.00 207 GLY A N 1
ATOM 1704 C CA . GLY A 1 207 ? 11.371 9.672 6.183 1.00 78.00 207 GLY A CA 1
ATOM 1705 C C . GLY A 1 207 ? 10.369 10.800 6.443 1.00 78.00 207 GLY A C 1
ATOM 1706 O O . GLY A 1 207 ? 9.284 10.860 5.885 1.00 78.00 207 GLY A O 1
ATOM 1707 N N . THR A 1 208 ? 10.734 11.772 7.277 1.00 66.88 208 THR A N 1
A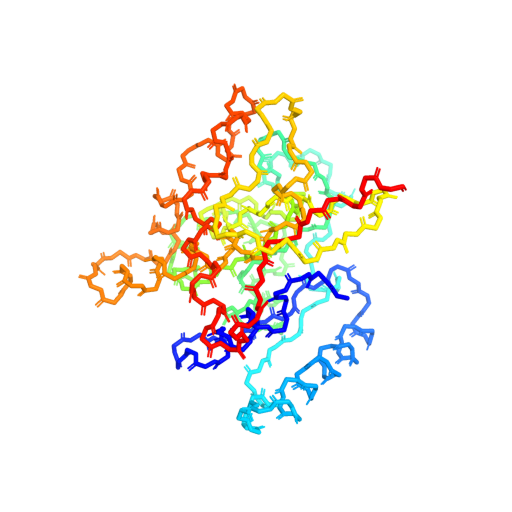TOM 1708 C CA . THR A 1 208 ? 9.827 12.850 7.726 1.00 66.88 208 THR A CA 1
ATOM 1709 C C . THR A 1 208 ? 9.404 13.853 6.642 1.00 66.88 208 THR A C 1
ATOM 1711 O O . THR A 1 208 ? 8.530 14.686 6.872 1.00 66.88 208 THR A O 1
ATOM 1714 N N . GLY A 1 209 ? 9.985 13.782 5.440 1.00 64.06 209 GLY A N 1
ATOM 1715 C CA . GLY A 1 209 ? 9.633 14.658 4.317 1.00 64.06 209 GLY A CA 1
ATOM 1716 C C . GLY A 1 209 ? 8.192 14.485 3.825 1.00 64.06 209 GLY A C 1
ATOM 1717 O O . GLY A 1 209 ? 7.641 15.400 3.215 1.00 64.06 209 GLY A O 1
ATOM 1718 N N . TRP A 1 210 ? 7.541 13.354 4.123 1.00 67.31 210 TRP A N 1
ATOM 1719 C CA . TRP A 1 210 ? 6.180 13.075 3.655 1.00 67.31 210 TRP A CA 1
ATOM 1720 C C . TRP A 1 210 ? 5.128 14.054 4.227 1.00 67.31 210 TRP A C 1
ATOM 1722 O O . TRP A 1 210 ? 4.168 14.377 3.530 1.00 67.31 210 TRP A O 1
ATOM 1732 N N . TYR A 1 211 ? 5.334 14.615 5.431 1.00 64.31 211 TYR A N 1
ATOM 1733 C CA . TYR A 1 211 ? 4.416 15.595 6.043 1.00 64.31 211 TYR A CA 1
ATOM 1734 C C . TYR A 1 211 ? 4.844 17.061 5.862 1.00 64.31 211 TYR A C 1
ATOM 1736 O O . TYR A 1 211 ? 4.020 17.966 6.004 1.00 64.31 211 TYR A O 1
ATOM 1744 N N . ASP A 1 212 ? 6.110 17.325 5.524 1.00 67.81 212 ASP A N 1
ATOM 1745 C CA . ASP A 1 212 ? 6.623 18.687 5.333 1.00 67.81 212 ASP A CA 1
ATOM 1746 C C . ASP A 1 212 ? 6.554 19.096 3.858 1.00 67.81 212 ASP A C 1
ATOM 1748 O O . ASP A 1 212 ? 7.352 18.651 3.034 1.00 67.81 212 ASP A O 1
ATOM 1752 N N . ARG A 1 213 ? 5.583 19.953 3.517 1.00 63.66 213 ARG A N 1
ATOM 1753 C CA . ARG A 1 213 ? 5.381 20.458 2.144 1.00 63.66 213 ARG A CA 1
ATOM 1754 C C . ARG A 1 213 ? 6.553 21.293 1.630 1.00 63.66 213 ARG A C 1
ATOM 1756 O O . ARG A 1 213 ? 6.687 21.484 0.430 1.00 63.66 213 ARG A O 1
ATOM 1763 N N . ASN A 1 214 ? 7.420 21.782 2.514 1.00 63.53 214 ASN A N 1
ATOM 1764 C CA . ASN A 1 214 ? 8.594 22.551 2.104 1.00 63.53 214 ASN A CA 1
ATOM 1765 C C . ASN A 1 214 ? 9.753 21.654 1.645 1.00 63.53 214 ASN A C 1
ATOM 1767 O O . ASN A 1 214 ? 10.750 22.161 1.137 1.00 63.53 214 ASN A O 1
ATOM 1771 N N . ARG A 1 215 ? 9.630 20.329 1.812 1.00 69.19 215 ARG A N 1
ATOM 1772 C CA . ARG A 1 215 ? 10.635 19.328 1.428 1.00 69.19 215 ARG A CA 1
ATOM 1773 C C . ARG A 1 215 ? 10.133 18.411 0.313 1.00 69.19 215 ARG A C 1
ATOM 1775 O O . ARG A 1 215 ? 10.560 17.265 0.217 1.00 69.19 215 ARG A O 1
ATOM 1782 N N . ASP A 1 216 ? 9.255 18.917 -0.555 1.00 64.12 216 ASP A N 1
ATOM 1783 C CA . ASP A 1 216 ? 8.651 18.157 -1.661 1.00 64.12 216 ASP A CA 1
ATOM 1784 C C . ASP A 1 216 ? 9.689 17.484 -2.582 1.00 64.12 216 ASP A C 1
ATOM 1786 O O . ASP A 1 216 ? 9.465 16.372 -3.055 1.00 64.12 216 ASP A O 1
ATOM 1790 N N . ILE A 1 217 ? 10.862 18.097 -2.780 1.00 63.94 217 ILE A N 1
ATOM 1791 C CA . ILE A 1 217 ? 11.962 17.521 -3.580 1.00 63.94 217 ILE A CA 1
ATOM 1792 C C . ILE A 1 217 ? 12.526 16.244 -2.934 1.00 63.94 217 ILE A C 1
ATOM 1794 O O . ILE A 1 217 ? 12.915 15.305 -3.633 1.00 63.94 217 ILE A O 1
ATOM 1798 N N . GLU A 1 218 ? 12.542 16.197 -1.603 1.00 72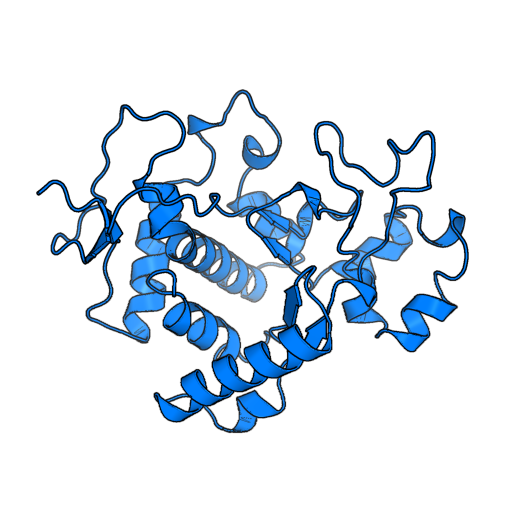.38 218 GLU A N 1
ATOM 1799 C CA . GLU A 1 218 ? 13.036 15.069 -0.812 1.00 72.38 218 GLU A CA 1
ATOM 1800 C C . GLU A 1 218 ? 11.979 13.970 -0.637 1.00 72.38 218 GLU A C 1
ATOM 1802 O O . GLU A 1 218 ? 12.304 12.864 -0.203 1.00 72.38 218 GLU A O 1
ATOM 1807 N N . ARG A 1 219 ? 10.718 14.242 -1.007 1.00 77.12 219 ARG A N 1
ATOM 1808 C CA . ARG A 1 219 ? 9.661 13.228 -1.020 1.00 77.12 219 ARG A CA 1
ATOM 1809 C C . ARG A 1 219 ? 9.952 12.185 -2.088 1.00 77.12 219 ARG A C 1
ATOM 1811 O O . ARG A 1 219 ? 10.291 12.511 -3.228 1.00 77.12 219 ARG A O 1
ATOM 1818 N N . PHE A 1 220 ? 9.757 10.923 -1.724 1.00 85.56 220 PHE A N 1
ATOM 1819 C CA . PHE A 1 220 ? 9.952 9.760 -2.592 1.00 85.56 220 PHE A CA 1
ATOM 1820 C C . PHE A 1 220 ? 11.395 9.658 -3.123 1.00 85.56 220 PHE A C 1
ATOM 1822 O O . PHE A 1 220 ? 11.665 10.001 -4.283 1.00 85.56 220 PHE A O 1
ATOM 1829 N N . PRO A 1 221 ? 12.347 9.223 -2.276 1.00 86.56 221 PRO A N 1
ATOM 1830 C CA . PRO A 1 221 ? 13.735 9.037 -2.679 1.00 86.56 221 PRO A CA 1
ATOM 1831 C C . PRO A 1 221 ? 13.874 8.121 -3.901 1.00 86.56 221 PRO A C 1
ATOM 1833 O O . PRO A 1 221 ? 13.265 7.056 -3.968 1.00 86.56 221 PRO A O 1
ATOM 1836 N N . VAL A 1 222 ? 14.712 8.525 -4.862 1.00 86.25 222 VAL A N 1
ATOM 1837 C CA . VAL A 1 222 ? 14.861 7.836 -6.160 1.00 86.25 222 VAL A CA 1
ATOM 1838 C C . VAL A 1 222 ? 15.314 6.380 -6.011 1.00 86.25 222 VAL A C 1
ATOM 1840 O O . VAL A 1 222 ? 14.876 5.530 -6.781 1.00 86.25 222 VAL A O 1
ATOM 1843 N N . HIS A 1 223 ? 16.142 6.066 -5.011 1.00 89.88 223 HIS A N 1
ATOM 1844 C CA . HIS A 1 223 ? 16.667 4.709 -4.829 1.00 89.88 223 HIS A CA 1
ATOM 1845 C C . HIS A 1 223 ? 15.560 3.661 -4.627 1.00 89.88 223 HIS A C 1
ATOM 1847 O O . HIS A 1 223 ? 15.683 2.561 -5.155 1.00 89.88 223 HIS A O 1
ATOM 1853 N N . PHE A 1 224 ? 14.442 4.012 -3.978 1.00 93.19 224 PHE A N 1
ATOM 1854 C CA . PHE A 1 224 ? 13.309 3.096 -3.815 1.00 93.19 224 PHE A CA 1
ATOM 1855 C C . PHE A 1 224 ? 12.653 2.713 -5.147 1.00 93.19 224 PHE A C 1
ATOM 1857 O O . PHE A 1 224 ? 12.136 1.609 -5.270 1.00 93.19 224 PHE A O 1
ATOM 1864 N N . PHE A 1 225 ? 12.698 3.573 -6.170 1.00 92.94 225 PHE A N 1
ATOM 1865 C CA . PHE A 1 225 ? 12.189 3.224 -7.500 1.00 92.94 225 PHE A CA 1
ATOM 1866 C C . PHE A 1 225 ? 13.070 2.159 -8.158 1.00 92.94 225 PHE A C 1
ATOM 1868 O O . PHE A 1 225 ? 12.555 1.190 -8.714 1.00 92.94 225 PHE A O 1
ATOM 1875 N N . THR A 1 226 ? 14.394 2.313 -8.067 1.00 92.88 226 THR A N 1
ATOM 1876 C CA . THR A 1 226 ? 15.352 1.322 -8.572 1.00 92.88 226 THR A CA 1
ATOM 1877 C C . THR A 1 226 ? 15.209 -0.001 -7.831 1.00 92.88 226 THR A C 1
ATOM 1879 O O . THR A 1 226 ? 15.049 -1.037 -8.466 1.00 92.88 226 THR A O 1
ATOM 1882 N N . GLU A 1 227 ? 15.192 0.027 -6.498 1.00 95.69 227 GLU A N 1
ATOM 1883 C CA . GLU A 1 227 ? 15.011 -1.176 -5.679 1.00 95.69 227 GLU A CA 1
ATOM 1884 C C . GLU A 1 227 ? 13.682 -1.871 -5.981 1.00 95.69 227 GLU A C 1
ATOM 1886 O O . GLU A 1 227 ? 13.644 -3.083 -6.186 1.00 95.69 227 GLU A O 1
ATOM 1891 N N . GLY A 1 228 ? 12.597 -1.103 -6.089 1.00 96.88 228 GLY A N 1
ATOM 1892 C CA . GLY A 1 228 ? 11.294 -1.633 -6.454 1.00 96.88 228 GLY A CA 1
ATOM 1893 C C . GLY A 1 228 ? 11.272 -2.271 -7.836 1.00 96.88 228 GLY A C 1
ATOM 1894 O O . GLY A 1 228 ? 10.688 -3.337 -7.991 1.00 96.88 228 GLY A O 1
ATOM 1895 N N . ARG A 1 229 ? 11.954 -1.700 -8.836 1.00 95.81 229 ARG A N 1
ATOM 1896 C CA . ARG A 1 229 ? 12.079 -2.338 -10.157 1.00 95.81 229 ARG A CA 1
ATOM 1897 C C . ARG A 1 229 ? 12.729 -3.709 -10.056 1.00 95.81 229 ARG A C 1
ATOM 1899 O O . ARG A 1 229 ? 12.201 -4.659 -10.624 1.00 95.81 229 ARG A O 1
ATOM 1906 N N . GLU A 1 230 ? 13.817 -3.831 -9.306 1.00 96.25 230 GLU A N 1
ATOM 1907 C CA . GLU A 1 230 ? 14.494 -5.117 -9.120 1.00 96.25 230 GLU A CA 1
ATOM 1908 C C . GLU A 1 230 ? 13.617 -6.135 -8.371 1.00 96.25 230 GLU A C 1
ATOM 1910 O O . GLU A 1 230 ? 13.644 -7.329 -8.673 1.00 96.25 230 GLU A O 1
ATOM 1915 N N . VAL A 1 231 ? 12.777 -5.678 -7.436 1.00 97.44 231 VAL A N 1
ATOM 1916 C CA . VAL A 1 231 ? 11.768 -6.527 -6.781 1.00 97.44 231 VAL A CA 1
ATOM 1917 C C . VAL A 1 231 ? 10.736 -7.024 -7.792 1.00 97.44 231 VAL A C 1
ATOM 1919 O O . VAL A 1 231 ? 10.474 -8.225 -7.860 1.00 97.44 231 VAL A O 1
ATOM 1922 N N . LEU A 1 232 ? 10.170 -6.124 -8.597 1.00 96.88 232 LEU A N 1
ATOM 1923 C CA . LEU A 1 232 ? 9.097 -6.448 -9.537 1.00 96.88 232 LEU A CA 1
ATOM 1924 C C . LEU A 1 232 ? 9.587 -7.255 -10.749 1.00 96.88 232 LEU A C 1
ATOM 1926 O O . LEU A 1 232 ? 8.849 -8.094 -11.264 1.00 96.88 232 LEU A O 1
ATOM 1930 N N . ARG A 1 233 ? 10.851 -7.101 -11.158 1.00 95.81 233 ARG A N 1
ATOM 1931 C CA . ARG A 1 233 ? 11.467 -7.892 -12.238 1.00 95.81 233 ARG A CA 1
ATOM 1932 C C . ARG A 1 233 ? 11.565 -9.388 -11.945 1.00 95.81 233 ARG A C 1
ATOM 1934 O O . ARG A 1 233 ? 11.691 -10.182 -12.872 1.00 95.81 233 ARG A O 1
ATOM 1941 N N . LYS A 1 234 ? 11.426 -9.799 -10.680 1.00 95.38 234 LYS A N 1
ATOM 1942 C CA . LYS A 1 234 ? 11.259 -11.217 -10.311 1.00 95.38 234 LYS A CA 1
ATOM 1943 C C . LYS A 1 234 ? 9.978 -11.823 -10.900 1.00 95.38 234 LYS A C 1
ATOM 1945 O O . LYS A 1 234 ? 9.930 -13.028 -11.125 1.00 95.38 234 LYS A O 1
ATOM 1950 N N . TYR A 1 235 ? 8.966 -10.991 -11.153 1.00 94.25 235 TYR A N 1
ATOM 1951 C CA . TYR A 1 235 ? 7.660 -11.374 -11.697 1.00 94.25 235 TYR A CA 1
ATOM 1952 C C . TYR A 1 235 ? 7.535 -11.113 -13.196 1.00 94.25 235 TYR A C 1
ATOM 1954 O O . TYR A 1 235 ? 6.827 -11.844 -13.889 1.00 94.25 235 TYR A O 1
ATOM 1962 N N . ASN A 1 236 ? 8.232 -10.089 -13.686 1.00 93.38 236 ASN A N 1
ATOM 1963 C CA . ASN A 1 236 ? 8.279 -9.714 -15.090 1.00 93.38 236 ASN A CA 1
ATOM 1964 C C . ASN A 1 236 ? 9.669 -9.146 -15.433 1.00 93.38 236 ASN A C 1
ATOM 1966 O O . ASN A 1 236 ? 9.899 -7.953 -15.226 1.00 93.38 236 ASN A O 1
ATOM 1970 N N . PRO A 1 237 ? 10.599 -9.973 -15.947 1.00 93.38 237 PRO A N 1
ATOM 1971 C CA . PRO A 1 237 ? 11.975 -9.553 -16.228 1.00 93.38 237 PRO A CA 1
ATOM 1972 C C . PRO A 1 237 ? 12.098 -8.377 -17.206 1.00 93.38 237 PRO A C 1
ATOM 1974 O O . PRO A 1 237 ? 13.059 -7.616 -17.118 1.00 93.38 237 PRO A O 1
ATOM 1977 N N . ASP A 1 238 ? 11.115 -8.199 -18.093 1.00 92.19 238 ASP A N 1
ATOM 1978 C CA . ASP A 1 238 ? 11.097 -7.136 -19.106 1.00 92.19 238 ASP A CA 1
ATOM 1979 C C . ASP A 1 238 ? 10.523 -5.808 -18.569 1.00 92.19 238 ASP A C 1
ATOM 1981 O O . ASP A 1 238 ? 10.489 -4.792 -19.276 1.00 92.19 238 ASP A O 1
ATOM 1985 N N . LEU A 1 239 ? 10.046 -5.796 -17.318 1.00 91.88 239 LEU A N 1
ATOM 1986 C CA . LEU A 1 239 ? 9.498 -4.606 -16.683 1.00 91.88 239 LEU A CA 1
ATOM 1987 C C . LEU A 1 239 ? 10.596 -3.560 -16.482 1.00 91.88 239 LEU A C 1
ATOM 1989 O O . LEU A 1 239 ? 11.625 -3.821 -15.855 1.00 91.88 239 LEU A O 1
ATOM 1993 N N . ASN A 1 240 ? 10.354 -2.346 -16.960 1.00 92.75 240 ASN A N 1
ATOM 1994 C CA . ASN A 1 240 ? 11.228 -1.209 -16.730 1.00 92.75 240 ASN A CA 1
ATOM 1995 C C . ASN A 1 240 ? 10.403 0.057 -16.465 1.00 92.75 240 ASN A C 1
ATOM 1997 O O . ASN A 1 240 ? 9.171 0.014 -16.398 1.00 92.75 240 ASN A O 1
ATOM 2001 N N . PHE A 1 241 ? 11.087 1.175 -16.237 1.00 91.00 241 PHE A N 1
ATOM 2002 C CA . PHE A 1 241 ? 10.430 2.427 -15.910 1.00 91.00 241 PHE A CA 1
ATOM 2003 C C . PHE A 1 241 ? 9.553 2.932 -17.053 1.00 91.00 241 PHE A C 1
ATOM 2005 O O . PHE A 1 241 ? 9.909 2.862 -18.224 1.00 91.00 241 PHE A O 1
ATOM 2012 N N . ALA A 1 242 ? 8.422 3.519 -16.696 1.00 88.44 242 ALA A N 1
ATOM 2013 C CA . ALA A 1 242 ? 7.565 4.242 -17.611 1.00 88.44 242 ALA A CA 1
ATOM 2014 C C . ALA A 1 242 ? 8.085 5.672 -17.812 1.00 88.44 242 ALA A C 1
ATOM 2016 O O . ALA A 1 242 ? 8.306 6.402 -16.841 1.00 88.44 242 ALA A O 1
ATOM 2017 N N . VAL A 1 243 ? 8.251 6.085 -19.067 1.00 85.69 243 VAL A N 1
ATOM 2018 C CA . VAL A 1 243 ? 8.615 7.460 -19.457 1.00 85.69 243 VAL A CA 1
ATOM 2019 C C . VAL A 1 243 ? 7.606 8.004 -20.455 1.00 85.69 243 VAL A C 1
ATOM 2021 O O . VAL A 1 243 ? 7.004 7.228 -21.193 1.00 85.69 243 VAL A O 1
ATOM 2024 N N . ALA A 1 244 ? 7.369 9.317 -20.426 1.00 78.88 244 ALA A N 1
ATOM 2025 C CA . ALA A 1 244 ? 6.432 9.948 -21.350 1.00 78.88 244 ALA A CA 1
ATOM 2026 C C . ALA A 1 244 ? 6.915 9.741 -22.790 1.00 78.88 244 ALA A C 1
ATOM 2028 O O . ALA A 1 244 ? 8.109 9.894 -23.064 1.00 78.88 244 ALA A O 1
ATOM 2029 N N . ASP A 1 245 ? 5.991 9.392 -23.679 1.00 74.44 245 ASP A N 1
ATOM 2030 C CA . ASP A 1 245 ? 6.256 9.343 -25.110 1.00 74.44 245 ASP A CA 1
ATOM 2031 C C . ASP A 1 245 ? 6.456 10.786 -25.602 1.00 74.44 245 ASP A C 1
ATOM 2033 O O . ASP A 1 245 ? 5.558 11.616 -25.464 1.00 74.44 245 ASP A O 1
ATOM 2037 N N . LYS A 1 246 ? 7.669 11.128 -26.053 1.00 63.84 246 LYS A N 1
ATOM 2038 C CA . LYS A 1 246 ? 8.028 12.498 -26.481 1.00 63.84 246 LYS A CA 1
ATOM 2039 C C . LYS A 1 246 ? 7.863 12.705 -27.997 1.00 63.84 246 LYS A C 1
ATOM 2041 O O . LYS A 1 246 ? 8.330 13.729 -28.500 1.00 63.84 246 LYS A O 1
ATOM 2046 N N . ASP A 1 247 ? 7.230 11.757 -28.688 1.00 53.62 247 ASP A N 1
ATOM 2047 C CA . ASP A 1 247 ? 6.987 11.777 -30.138 1.00 53.62 247 ASP A CA 1
ATOM 2048 C C . ASP A 1 247 ? 5.741 12.590 -30.543 1.00 53.62 247 ASP A C 1
ATOM 2050 O O . ASP A 1 247 ? 4.671 12.454 -29.902 1.00 53.62 247 ASP A O 1
#

pLDDT: mean 86.95, std 11.97, range [46.12, 97.94]

Organism: NCBI:txid890399

Radius of gyration: 18.43 Å; chains: 1; bounding box: 41×43×54 Å

Secondary structure (DSSP, 8-state):
--TTHHHHHHHHHHSTT---EEE-SS-HHHHHHHHHHHHHHHHHTT--GGGGGS-EEE-GGGSEE-TT-SS-TTTS-TT---SEEB-THHHHH-HHHHHHHT-SHHHHS--HHHHHHHHTT--EEES-GGGBPTT-GGGEEEPPP---SS-EEE---SS----S-STT-HHHHHTHHHHHHHHHHHHHHHHHHSSS-HHHHHHHHH-GGGT-GGGGGGSS-HHHHHHHHHHHTTT-TT---EEE---

Foldseek 3Di:
DQFLPLLLVLLQLVPPLHQEEAAEQADQVVQVVVVLVSQVVSVVLPHDPCNSVRYYYHYNVQWQFCVPPPPPCQFAPPPAAAGTANDCLCVQLPDPRCCVQPVDPVSLGDDCVVVCVSQLAAADEDQHCNRHTPNCVLRYDHFPAQDDPFDWDFDPDLDQPDDPPDQSDPQRNSQRSLLVQLLVVQLVVCVVPDPGGSSVSSDVSQDPLVPPPVNSVSGRDPVSSSNSQVSSCVVPVSRHGIDGDPD

Sequence (247 aa):
MTPGCADFLRFLFDHKNIRPAFFSAGLRVRNMTLASQIVQMLVETGGDPGWMDRYEVYSREDCLDTTYIRDDDQFQPKNFFGNYKKDLRIIYYGEEKYKEVFSDLKSMYPNKERDDEILKNIILIEEDSSYLFAGQEKNMLLSPSFYHSDPYVNYQGEDVPFEADNSINSFKSANTIFYAAGVMNRTLERFSSENLSVPEILWEEQGTGWYDRNRDIERFPVHFFTEGREVLRKYNPDLNFAVADKD